Protein AF-A0A9E4TML3-F1 (afdb_monomer)

Secondary structure (DSSP, 8-state):
-HHHHHHHHGGGSSHHHHHHHT-EE-SS-BTTTBEEEE-HHHHHHT---TTS-SEEEEEE-TTS-EEEEEEEEEE-HHHH-SSPP--SSGGG---B--EEEEETTTEESTTTGGGT-EEEEEPPEEEEE-SSS--TT-TT-S--TTSSSPPPHHHHHHHHHHHHHHS-TTPEEEEEBTTB--EEEEETT-EEEEEE-SSS-B--EEEETTEEEEEEE---B-TT-EEEEE--S-EEEEEE-SSSTT-EEEEEEEPPP-

Radius of gyration: 20.39 Å; Cα contacts (8 Å, |Δi|>4): 597; chains: 1; bounding box: 49×39×60 Å

Solvent-accessible surface area (backbone atoms only — not comparable to full-atom values): 13680 Å² total; per-residue (Å²): 105,63,67,52,32,40,60,47,47,57,73,37,46,48,58,66,52,32,43,76,72,55,36,42,78,58,34,58,70,36,58,18,57,15,18,41,24,37,25,63,76,41,32,74,67,37,60,96,40,64,71,55,57,20,24,41,18,31,32,65,47,98,89,64,50,64,37,61,47,36,33,28,42,42,36,34,46,92,62,66,45,93,58,77,80,77,76,87,68,40,94,69,50,46,62,31,37,51,50,38,34,12,33,48,61,87,39,62,48,82,62,17,62,81,72,73,28,49,70,34,70,60,54,41,44,30,33,34,39,39,62,76,43,83,34,97,77,38,50,24,35,78,59,28,92,81,32,49,51,65,68,49,69,65,54,56,49,44,56,59,44,45,57,60,67,73,36,58,92,81,38,48,80,45,64,32,44,90,81,41,42,62,74,43,80,48,42,30,66,36,34,38,20,41,31,26,72,24,79,39,60,46,36,60,22,25,25,51,67,27,41,76,71,75,83,48,68,58,54,83,27,32,58,76,31,71,43,77,48,78,38,76,56,56,47,76,46,51,23,12,13,59,91,41,42,85,22,50,28,36,41,38,28,40,71,57,87,129

Foldseek 3Di:
DLVLLVVLCPCPQAVVSVVVVAWAFKAQQDAQFATKTARVVQQVVQDDDSNCARIWHWDQDPVRGTGTFWTKHFGACVNQNLDADQDDPRPQAPWAKAAQAWPRYGDHNVCRVVVVTDTDRIGGTMWIAGSRDDAPVDRTDPGRCPDPPHCDVVNVVVLVVLQVVVDDVQAAEAECEPLEDEAAEEAAFHKYKYAYQYQHWWKWAWDAQLDHPPPDIPPIHGHSRMDMDHGNDADKTKTATNSRSVHIYIYGYHYDDD

Nearest PDB structures (foldseek):
  1sfh-assembly2_B  TM=8.472E-01  e=3.545E-08  Paracoccus denitrificans
  4p5s-assembly1_A  TM=8.604E-01  e=6.270E-08  Paracoccus denitrificans
  2qdw-assembly1_A  TM=8.472E-01  e=6.638E-08  Paracoccus denitrificans
  2ids-assembly1_A  TM=8.339E-01  e=5.284E-08  Paracoccus denitrificans
  3rym-assembly4_D  TM=8.332E-01  e=1.243E-07  Paracoccus denitrificans

Sequence (258 aa):
QLETLRAATDRYQDVEAAVANGYVKVTDEVPNMGAHYQHQGYIDDGVFNLEEPEGLLYVKDTAGEWQLRGTFFLLPREAVGDMHPDTFAGPLDNWHMHYGLCLPEVALLDGCEMSGGIPVQSSPWMVHAWVRDDNPLGVFHMWNPNIPPFADEASIRSDRNRAVSVAEPGSFTATIANFELPTIEIEAGQAVTWLNVDGVPHTVTSGSNGTADGAFDSGILGSGDSFDQHFGKAGVFPYTCTIHPQMNGTIIVTPAAN

Structure (mmCIF, N/CA/C/O backbone):
data_AF-A0A9E4TML3-F1
#
_entry.id   AF-A0A9E4TML3-F1
#
loop_
_atom_site.group_PDB
_atom_site.id
_atom_site.type_symbol
_atom_site.label_atom_id
_atom_site.label_alt_id
_atom_site.label_comp_id
_atom_site.label_asym_id
_atom_site.label_entity_id
_atom_site.label_seq_id
_atom_site.pdbx_PDB_ins_code
_atom_site.Cartn_x
_atom_site.Cartn_y
_atom_site.Cartn_z
_atom_site.occupancy
_atom_site.B_iso_or_equiv
_atom_site.auth_seq_id
_atom_site.auth_comp_id
_atom_site.auth_asym_id
_atom_site.auth_atom_id
_atom_site.pdbx_PDB_model_num
ATOM 1 N N . GLN A 1 1 ? 4.813 16.233 -13.667 1.00 87.31 1 GLN A N 1
ATOM 2 C CA . GLN A 1 1 ? 5.281 15.036 -12.936 1.00 87.31 1 GLN A CA 1
ATOM 3 C C . GLN A 1 1 ? 4.677 13.763 -13.525 1.00 87.31 1 GLN A C 1
ATOM 5 O O . GLN A 1 1 ? 5.435 12.988 -14.082 1.00 87.31 1 GLN A O 1
ATOM 10 N N . LEU A 1 2 ? 3.350 13.564 -13.509 1.00 89.94 2 LEU A N 1
ATOM 11 C CA . LEU A 1 2 ? 2.736 12.338 -14.063 1.00 89.94 2 LEU A CA 1
ATOM 12 C C . LEU A 1 2 ? 3.007 12.131 -15.565 1.00 89.94 2 LEU A C 1
ATOM 14 O O . LEU A 1 2 ? 3.343 11.028 -15.982 1.00 89.94 2 LEU A O 1
ATOM 18 N N . GLU A 1 3 ? 2.937 13.193 -16.375 1.00 92.44 3 GLU A N 1
ATOM 19 C CA . GLU A 1 3 ? 3.299 13.123 -17.802 1.00 92.44 3 GLU A CA 1
ATOM 20 C C . GLU A 1 3 ? 4.779 12.778 -18.012 1.00 92.44 3 GLU A C 1
ATOM 22 O O . GLU A 1 3 ? 5.105 12.000 -18.903 1.00 92.44 3 GLU A O 1
ATOM 27 N N . THR A 1 4 ? 5.664 13.311 -17.162 1.00 95.12 4 THR A N 1
ATOM 28 C CA . THR A 1 4 ? 7.102 13.005 -17.171 1.00 95.12 4 THR A CA 1
ATOM 29 C C . THR A 1 4 ? 7.338 11.522 -16.902 1.00 95.12 4 THR A C 1
ATOM 31 O O . THR A 1 4 ? 8.005 10.865 -17.692 1.00 95.12 4 THR A O 1
ATOM 34 N N . LEU A 1 5 ? 6.723 10.981 -15.847 1.00 95.75 5 LEU A N 1
ATOM 35 C CA . LEU A 1 5 ? 6.818 9.566 -15.488 1.00 95.75 5 LEU A CA 1
ATOM 36 C C . LEU A 1 5 ? 6.262 8.654 -16.590 1.00 95.75 5 LEU A C 1
ATOM 38 O O . LEU A 1 5 ? 6.872 7.647 -16.957 1.00 95.75 5 LEU A O 1
ATOM 42 N N . ARG A 1 6 ? 5.117 9.024 -17.176 1.00 95.56 6 ARG A N 1
ATOM 43 C CA . ARG A 1 6 ? 4.533 8.287 -18.301 1.00 95.56 6 ARG A CA 1
ATOM 44 C C . ARG A 1 6 ? 5.477 8.260 -19.505 1.00 95.56 6 ARG A C 1
ATOM 46 O O . ARG A 1 6 ? 5.715 7.190 -20.054 1.00 95.56 6 ARG A O 1
ATOM 53 N N . ALA A 1 7 ? 6.040 9.408 -19.879 1.00 96.44 7 ALA A N 1
ATOM 54 C CA . ALA A 1 7 ? 6.967 9.510 -21.003 1.00 96.44 7 ALA A CA 1
ATOM 55 C C . ALA A 1 7 ? 8.270 8.732 -20.752 1.00 96.44 7 ALA A C 1
ATOM 57 O O . ALA A 1 7 ? 8.738 8.010 -21.629 1.00 96.44 7 ALA A O 1
ATOM 58 N N . ALA A 1 8 ? 8.834 8.823 -19.545 1.00 95.75 8 ALA A N 1
ATOM 59 C CA . ALA A 1 8 ? 10.068 8.124 -19.192 1.00 95.75 8 ALA A CA 1
ATOM 60 C C . ALA A 1 8 ? 9.927 6.597 -19.223 1.00 95.75 8 ALA A C 1
ATOM 62 O O . ALA A 1 8 ? 10.883 5.882 -19.521 1.00 95.75 8 ALA A O 1
ATOM 63 N N . THR A 1 9 ? 8.725 6.092 -18.949 1.00 96.88 9 THR A N 1
ATOM 64 C CA . THR A 1 9 ? 8.441 4.653 -18.898 1.00 96.88 9 THR A CA 1
ATOM 65 C C . THR A 1 9 ? 7.929 4.091 -20.223 1.00 96.88 9 THR A C 1
ATOM 67 O O . THR A 1 9 ? 7.744 2.884 -20.330 1.00 96.88 9 THR A O 1
ATOM 70 N N . ASP A 1 10 ? 7.732 4.912 -21.266 1.00 96.25 10 ASP A N 1
ATOM 71 C CA . ASP A 1 10 ? 7.288 4.423 -22.584 1.00 96.25 10 ASP A CA 1
ATOM 72 C C . ASP A 1 10 ? 8.292 3.455 -23.224 1.00 96.25 10 ASP A C 1
ATOM 74 O O . ASP A 1 10 ? 7.902 2.548 -23.958 1.00 96.25 10 ASP A O 1
ATOM 78 N N . ARG A 1 11 ? 9.578 3.587 -22.881 1.00 95.19 11 ARG A N 1
ATOM 79 C CA . ARG A 1 11 ? 10.642 2.650 -23.279 1.00 95.19 11 ARG A CA 1
ATOM 80 C C . ARG A 1 11 ? 10.496 1.246 -22.678 1.00 95.19 11 ARG A C 1
ATOM 82 O O . ARG A 1 11 ? 11.155 0.330 -23.151 1.00 95.19 11 ARG A O 1
ATOM 89 N N . TYR A 1 12 ? 9.644 1.086 -21.667 1.00 97.25 12 TYR A N 1
ATOM 90 C CA . TYR A 1 12 ? 9.406 -0.163 -20.944 1.00 97.25 12 TYR A CA 1
ATOM 91 C C . TYR A 1 12 ? 8.010 -0.738 -21.211 1.00 97.25 12 TYR A C 1
ATOM 93 O O . TYR A 1 12 ? 7.504 -1.528 -20.431 1.00 97.25 12 TYR A O 1
ATOM 101 N N . GLN A 1 13 ? 7.345 -0.352 -22.305 1.00 94.25 13 GLN A N 1
ATOM 102 C CA . GLN A 1 13 ? 6.119 -1.055 -22.707 1.00 94.25 13 GLN A CA 1
ATOM 103 C C . GLN A 1 13 ? 6.396 -2.530 -23.035 1.00 94.25 13 GLN A C 1
ATOM 105 O O . GLN A 1 13 ? 5.563 -3.384 -22.748 1.00 94.25 13 GLN A O 1
ATOM 110 N N . ASP A 1 14 ? 7.578 -2.814 -23.589 1.00 93.50 14 ASP A N 1
ATOM 111 C CA . ASP A 1 14 ? 8.123 -4.162 -23.715 1.00 93.50 14 ASP A CA 1
ATOM 112 C C . ASP A 1 14 ? 8.863 -4.539 -22.425 1.00 93.50 14 ASP A C 1
ATOM 114 O O . ASP A 1 14 ? 9.843 -3.891 -22.039 1.00 93.50 14 ASP A O 1
ATOM 118 N N . VAL A 1 15 ? 8.405 -5.605 -21.770 1.00 96.50 15 VAL A N 1
ATOM 119 C CA . VAL A 1 15 ? 9.011 -6.106 -20.533 1.00 96.50 15 VAL A CA 1
ATOM 120 C C . VAL A 1 15 ? 10.469 -6.524 -20.735 1.00 96.50 15 VAL A C 1
ATOM 122 O O . VAL A 1 15 ? 11.280 -6.349 -19.828 1.00 96.50 15 VAL A O 1
ATOM 125 N N . GLU A 1 16 ? 10.846 -7.003 -21.923 1.00 96.75 16 GLU A N 1
ATOM 126 C CA . GLU A 1 16 ? 12.227 -7.403 -22.207 1.00 96.75 16 GLU A CA 1
ATOM 127 C C . GLU A 1 16 ? 13.164 -6.192 -22.218 1.00 96.75 16 GLU A C 1
ATOM 129 O O . GLU A 1 16 ? 14.320 -6.295 -21.806 1.00 96.75 16 GLU A O 1
ATOM 134 N N . ALA A 1 17 ? 12.665 -5.011 -22.602 1.00 97.50 17 ALA A N 1
ATOM 135 C CA . ALA A 1 17 ? 13.427 -3.769 -22.508 1.00 97.50 17 ALA A CA 1
ATOM 136 C C . ALA A 1 17 ? 13.673 -3.365 -21.046 1.00 97.50 17 ALA A C 1
ATOM 138 O O . ALA A 1 17 ? 14.761 -2.889 -20.716 1.00 97.50 17 ALA A O 1
ATOM 139 N N . ALA A 1 18 ? 12.696 -3.588 -20.160 1.00 98.00 18 ALA A N 1
ATOM 140 C CA . ALA A 1 18 ? 12.874 -3.371 -18.727 1.00 98.00 18 ALA A CA 1
ATOM 141 C C . ALA A 1 18 ? 13.866 -4.375 -18.124 1.00 98.00 18 ALA A C 1
ATOM 143 O O . ALA A 1 18 ? 14.791 -3.980 -17.415 1.00 98.00 18 ALA A O 1
ATOM 144 N N . VAL A 1 19 ? 13.739 -5.662 -18.456 1.00 98.06 19 VAL A N 1
ATOM 145 C CA . VAL A 1 19 ? 14.665 -6.705 -17.986 1.00 98.06 19 VAL A CA 1
ATOM 146 C C . VAL A 1 19 ? 16.091 -6.437 -18.469 1.00 98.06 19 VAL A C 1
ATOM 148 O O . VAL A 1 19 ? 17.032 -6.493 -17.678 1.00 98.06 19 VAL A O 1
ATOM 151 N N . ALA A 1 20 ? 16.267 -6.056 -19.736 1.00 97.94 20 ALA A N 1
ATOM 152 C CA . ALA A 1 20 ? 17.568 -5.675 -20.283 1.00 97.94 20 ALA A CA 1
ATOM 153 C C . ALA A 1 20 ? 18.164 -4.428 -19.608 1.00 97.94 20 ALA A C 1
ATOM 155 O O . ALA A 1 20 ? 19.386 -4.266 -19.594 1.00 97.94 20 ALA A O 1
ATOM 156 N N . ASN A 1 21 ? 17.321 -3.556 -19.050 1.00 97.44 21 ASN A N 1
ATOM 157 C CA . ASN A 1 21 ? 17.747 -2.387 -18.290 1.00 97.44 21 ASN A CA 1
ATOM 158 C C . ASN A 1 21 ? 18.032 -2.684 -16.806 1.00 97.44 21 ASN A C 1
ATOM 160 O O . ASN A 1 21 ? 18.590 -1.827 -16.139 1.00 97.44 21 ASN A O 1
ATOM 164 N N . GLY A 1 22 ? 17.745 -3.893 -16.313 1.00 97.81 22 GLY A N 1
ATOM 165 C CA . GLY A 1 22 ? 18.080 -4.313 -14.947 1.00 97.81 22 GLY A CA 1
ATOM 166 C C . GLY A 1 22 ? 16.882 -4.489 -14.014 1.00 97.81 22 GLY A C 1
ATOM 167 O O . GLY A 1 22 ? 17.083 -4.782 -12.836 1.00 97.81 22 GLY A O 1
ATOM 168 N N . TYR A 1 23 ? 15.648 -4.350 -14.508 1.00 98.50 23 TYR A N 1
ATOM 169 C CA . TYR A 1 23 ? 14.461 -4.683 -13.721 1.00 98.50 23 TYR A CA 1
ATOM 170 C C . TYR A 1 23 ? 14.312 -6.202 -13.574 1.00 98.50 23 TYR A C 1
ATOM 172 O O . TYR A 1 23 ? 14.416 -6.955 -14.543 1.00 98.50 23 TYR A O 1
ATOM 180 N N . VAL A 1 24 ? 14.003 -6.662 -12.366 1.00 97.25 24 VAL A N 1
ATOM 181 C CA . VAL A 1 24 ? 13.818 -8.079 -12.035 1.00 97.25 24 VAL A CA 1
ATOM 182 C C . VAL A 1 24 ? 12.413 -8.297 -11.493 1.00 97.25 24 VAL A C 1
ATOM 184 O O . VAL A 1 24 ? 11.950 -7.540 -10.643 1.00 97.25 24 VAL A O 1
ATOM 187 N N . LYS A 1 25 ? 11.729 -9.344 -11.966 1.00 95.94 25 LYS A N 1
ATOM 188 C CA . LYS A 1 25 ? 10.419 -9.747 -11.441 1.00 95.94 25 LYS A CA 1
ATOM 189 C C . LYS A 1 25 ? 10.559 -10.232 -9.995 1.00 95.94 25 LYS A C 1
ATOM 191 O O . LYS A 1 25 ? 11.322 -11.162 -9.744 1.00 95.94 25 LYS A O 1
ATOM 196 N N . VAL A 1 26 ? 9.792 -9.648 -9.078 1.00 92.75 26 VAL A N 1
ATOM 197 C CA . VAL A 1 26 ? 9.821 -9.986 -7.642 1.00 92.75 26 VAL A CA 1
ATOM 198 C C . VAL A 1 26 ? 8.531 -10.628 -7.133 1.00 92.75 26 VAL A C 1
ATOM 200 O O . VAL A 1 26 ? 8.577 -11.371 -6.158 1.00 92.75 26 VAL A O 1
ATOM 203 N N . THR A 1 27 ? 7.397 -10.402 -7.802 1.00 89.25 27 THR A N 1
ATOM 204 C CA . THR A 1 27 ? 6.125 -11.074 -7.491 1.00 89.25 27 THR A CA 1
ATOM 205 C C . THR A 1 27 ? 5.528 -11.692 -8.742 1.00 89.25 27 THR A C 1
ATOM 207 O O . THR A 1 27 ? 5.749 -11.209 -9.855 1.00 89.25 27 THR A O 1
ATOM 210 N N . ASP A 1 28 ? 4.695 -12.714 -8.563 1.00 90.00 28 ASP A N 1
ATOM 211 C CA . ASP A 1 28 ? 3.678 -13.048 -9.562 1.00 90.00 28 ASP A CA 1
ATOM 212 C C . ASP A 1 28 ? 2.595 -11.958 -9.643 1.00 90.00 28 ASP A C 1
ATOM 214 O O . ASP A 1 28 ? 2.684 -10.928 -8.970 1.00 90.00 28 ASP A O 1
ATOM 218 N N . GLU A 1 29 ? 1.614 -12.131 -10.533 1.00 89.81 29 GLU A N 1
ATOM 219 C CA . GLU A 1 29 ? 0.535 -11.156 -10.691 1.00 89.81 29 GLU A CA 1
ATOM 220 C C . GLU A 1 29 ? -0.298 -11.063 -9.411 1.00 89.81 29 GLU A C 1
ATOM 222 O O . GLU A 1 29 ? -1.034 -11.988 -9.065 1.00 89.81 29 GLU A O 1
ATOM 227 N N . VAL A 1 30 ? -0.185 -9.931 -8.717 1.00 87.88 30 VAL A N 1
ATOM 228 C CA . VAL A 1 30 ? -0.960 -9.654 -7.512 1.00 87.88 30 VAL A CA 1
ATOM 229 C C . VAL A 1 30 ? -2.308 -9.060 -7.915 1.00 87.88 30 VAL A C 1
ATOM 231 O O . VAL A 1 30 ? -2.343 -8.155 -8.760 1.00 87.88 30 VAL A O 1
ATOM 234 N N . PRO A 1 31 ? -3.426 -9.532 -7.336 1.00 86.50 31 PRO A N 1
ATOM 235 C CA . PRO A 1 31 ? -4.726 -8.992 -7.668 1.00 86.50 31 PRO A CA 1
ATOM 236 C C . PRO A 1 31 ? -4.802 -7.472 -7.520 1.00 86.50 31 PRO A C 1
ATOM 238 O O . PRO A 1 31 ? -4.321 -6.913 -6.541 1.00 86.50 31 PRO A O 1
ATOM 241 N N . ASN A 1 32 ? -5.387 -6.797 -8.511 1.00 89.50 32 ASN A N 1
ATOM 242 C CA . ASN A 1 32 ? -5.528 -5.340 -8.561 1.00 89.50 32 ASN A CA 1
ATOM 243 C C . ASN A 1 32 ? -4.214 -4.534 -8.573 1.00 89.50 32 ASN A C 1
ATOM 245 O O . ASN A 1 32 ? -4.266 -3.307 -8.445 1.00 89.50 32 ASN A O 1
ATOM 249 N N . MET A 1 33 ? -3.061 -5.188 -8.768 1.00 90.31 33 MET A N 1
ATOM 250 C CA . MET A 1 33 ? -1.749 -4.529 -8.859 1.00 90.31 33 MET A CA 1
ATOM 251 C C . MET A 1 33 ? -0.898 -5.003 -10.047 1.00 90.31 33 MET A C 1
ATOM 253 O O . MET A 1 33 ? -0.176 -4.205 -10.641 1.00 90.31 33 MET A O 1
ATOM 257 N N . GLY A 1 34 ? -1.018 -6.272 -10.438 1.00 93.31 34 GLY A N 1
ATOM 258 C CA . GLY A 1 34 ? -0.155 -6.906 -11.434 1.00 93.31 34 GLY A CA 1
ATOM 259 C C . GLY A 1 34 ? 1.136 -7.464 -10.828 1.00 93.31 34 GLY A C 1
ATOM 260 O O . GLY A 1 34 ? 1.292 -7.573 -9.612 1.00 93.31 34 GLY A O 1
ATOM 261 N N . ALA A 1 35 ? 2.051 -7.897 -11.690 1.00 95.19 35 ALA A N 1
ATOM 262 C CA . ALA A 1 35 ? 3.361 -8.406 -11.306 1.00 95.19 35 ALA A CA 1
ATOM 263 C C . ALA A 1 35 ? 4.351 -7.258 -11.095 1.00 95.19 35 ALA A C 1
ATOM 265 O O . ALA A 1 35 ? 4.484 -6.379 -11.951 1.00 95.19 35 ALA A O 1
ATOM 266 N N . HIS A 1 36 ? 5.083 -7.309 -9.985 1.00 95.44 36 HIS A N 1
ATOM 267 C CA . HIS A 1 36 ? 6.058 -6.294 -9.614 1.00 95.44 36 HIS A CA 1
ATOM 268 C C . HIS A 1 36 ? 7.422 -6.623 -10.207 1.00 95.44 36 HIS A C 1
ATOM 270 O O . HIS A 1 36 ? 7.940 -7.733 -10.047 1.00 95.44 36 HIS A O 1
ATOM 276 N N . TYR A 1 37 ? 8.015 -5.630 -10.857 1.00 97.81 37 TYR A N 1
ATOM 277 C CA . TYR A 1 37 ? 9.384 -5.649 -11.347 1.00 97.81 37 TYR A CA 1
ATOM 278 C C . TYR A 1 37 ? 10.153 -4.517 -10.680 1.00 97.81 37 TYR A C 1
ATOM 280 O O . TYR A 1 37 ? 9.690 -3.381 -10.699 1.00 97.81 37 TYR A O 1
ATOM 288 N N . GLN A 1 38 ? 11.310 -4.818 -10.100 1.00 97.38 38 GLN A N 1
ATOM 289 C CA . GLN A 1 38 ? 12.105 -3.875 -9.312 1.00 97.38 38 GLN A CA 1
ATOM 290 C C . GLN A 1 38 ? 13.500 -3.686 -9.900 1.00 97.38 38 GLN A C 1
ATOM 292 O O . GLN A 1 38 ? 14.097 -4.645 -10.388 1.00 97.38 38 GLN A O 1
ATOM 297 N N . HIS A 1 39 ? 14.035 -2.471 -9.813 1.00 98.25 39 HIS A N 1
ATOM 298 C CA . HIS A 1 39 ? 15.406 -2.150 -10.199 1.00 98.25 39 HIS A CA 1
ATOM 299 C C . HIS A 1 39 ? 16.256 -1.842 -8.960 1.00 98.25 39 HIS A C 1
ATOM 301 O O . HIS A 1 39 ? 16.237 -0.729 -8.435 1.00 98.25 39 HIS A O 1
ATOM 307 N N . GLN A 1 40 ? 17.040 -2.824 -8.502 1.00 96.12 40 GLN A N 1
ATOM 308 C CA . GLN A 1 40 ? 17.793 -2.721 -7.244 1.00 96.12 40 GLN A CA 1
ATOM 309 C C . GLN A 1 40 ? 18.744 -1.518 -7.206 1.00 96.12 40 GLN A C 1
ATOM 311 O O . GLN A 1 40 ? 18.849 -0.858 -6.182 1.00 96.12 40 GLN A O 1
ATOM 316 N N . GLY A 1 41 ? 19.389 -1.184 -8.329 1.00 97.06 41 GLY A N 1
ATOM 317 C CA . GLY A 1 41 ? 20.304 -0.041 -8.383 1.00 97.06 41 GLY A CA 1
ATOM 318 C C . GLY A 1 41 ? 19.626 1.314 -8.158 1.00 97.06 41 GLY A C 1
ATOM 319 O O . GLY A 1 41 ? 20.284 2.218 -7.664 1.00 97.06 41 GLY A O 1
ATOM 320 N N . TYR A 1 42 ? 18.334 1.433 -8.490 1.00 97.88 42 TYR A N 1
ATOM 321 C CA . TYR A 1 42 ? 17.548 2.649 -8.240 1.00 97.88 42 TYR A CA 1
ATOM 322 C C . TYR A 1 42 ? 17.015 2.651 -6.802 1.00 97.88 42 TYR A C 1
ATOM 324 O O . TYR A 1 42 ? 17.006 3.673 -6.140 1.00 97.88 42 TYR A O 1
ATOM 332 N N . ILE A 1 43 ? 16.676 1.480 -6.251 1.00 96.69 43 ILE A N 1
ATOM 333 C CA . ILE A 1 43 ? 16.324 1.368 -4.825 1.00 96.69 43 ILE A CA 1
ATOM 334 C C . ILE A 1 43 ? 17.511 1.782 -3.943 1.00 96.69 43 ILE A C 1
ATOM 336 O O . ILE A 1 43 ? 17.346 2.530 -2.982 1.00 96.69 43 ILE A O 1
ATOM 340 N N . ASP A 1 44 ? 18.710 1.295 -4.267 1.00 95.50 44 ASP A N 1
ATOM 341 C CA . ASP A 1 44 ? 19.914 1.482 -3.453 1.00 95.50 44 ASP A CA 1
ATOM 342 C C . ASP A 1 44 ? 20.452 2.921 -3.476 1.00 95.50 44 ASP A C 1
ATOM 344 O O . ASP A 1 44 ? 21.166 3.314 -2.549 1.00 95.50 44 ASP A O 1
ATOM 348 N N . ASP A 1 45 ? 20.149 3.709 -4.514 1.00 95.69 45 ASP A N 1
ATOM 349 C CA . ASP A 1 45 ? 20.580 5.109 -4.573 1.00 95.69 45 ASP A CA 1
ATOM 350 C C . ASP A 1 45 ? 19.751 6.022 -3.650 1.00 95.69 45 ASP A C 1
ATOM 352 O O . ASP A 1 45 ? 20.243 7.071 -3.219 1.00 95.69 45 ASP A O 1
ATOM 356 N N . GLY A 1 46 ? 18.540 5.586 -3.281 1.00 93.69 46 GLY A N 1
ATOM 357 C CA . GLY A 1 46 ? 17.628 6.290 -2.386 1.00 93.69 46 GLY A CA 1
ATOM 358 C C . GLY A 1 46 ? 17.114 7.625 -2.929 1.00 93.69 46 GLY A C 1
ATOM 359 O O . GLY A 1 46 ? 16.720 8.492 -2.143 1.00 93.69 46 GLY A O 1
ATOM 360 N N . VAL A 1 47 ? 17.139 7.821 -4.248 1.00 94.50 47 VAL A N 1
ATOM 361 C CA . VAL A 1 47 ? 16.767 9.063 -4.924 1.00 94.50 47 VAL A CA 1
ATOM 362 C C . VAL A 1 47 ? 15.417 8.911 -5.607 1.00 94.50 47 VAL A C 1
ATOM 364 O O . VAL A 1 47 ? 15.243 8.146 -6.541 1.00 94.50 47 VAL A O 1
ATOM 367 N N . PHE A 1 48 ? 14.466 9.765 -5.233 1.00 94.81 48 PHE A N 1
ATOM 368 C CA . PHE A 1 48 ? 13.214 9.874 -5.975 1.00 94.81 48 PHE A CA 1
ATOM 369 C C . PHE A 1 48 ? 13.446 10.498 -7.364 1.00 94.81 48 PHE A C 1
ATOM 371 O O . PHE A 1 48 ? 13.621 11.717 -7.480 1.00 94.81 48 PHE A O 1
ATOM 378 N N . ASN A 1 49 ? 13.410 9.678 -8.421 1.00 95.75 49 ASN A N 1
ATOM 379 C CA . ASN A 1 49 ? 13.589 10.120 -9.805 1.00 95.75 49 ASN A CA 1
ATOM 380 C C . ASN A 1 49 ? 12.456 9.642 -10.728 1.00 95.75 49 ASN A C 1
ATOM 382 O O . ASN A 1 49 ? 12.342 8.470 -11.069 1.00 95.75 49 ASN A O 1
ATOM 386 N N . LEU A 1 50 ? 11.656 10.583 -11.240 1.00 95.62 50 LEU A N 1
ATOM 387 C CA . LEU A 1 50 ? 10.547 10.282 -12.156 1.00 95.62 50 LEU A CA 1
ATOM 388 C C . LEU A 1 50 ? 10.979 9.629 -13.477 1.00 95.62 50 LEU A C 1
ATOM 390 O O . LEU A 1 50 ? 10.137 9.049 -14.162 1.00 95.62 50 LEU A O 1
ATOM 394 N N . GLU A 1 51 ? 12.246 9.761 -13.870 1.00 96.50 51 GLU A N 1
ATOM 395 C CA . GLU A 1 51 ? 12.768 9.151 -15.096 1.00 96.50 51 GLU A CA 1
ATOM 396 C C . GLU A 1 51 ? 13.305 7.727 -14.885 1.00 96.50 51 GLU A C 1
ATOM 398 O O . GLU A 1 51 ? 13.462 6.967 -15.847 1.00 96.50 51 GLU A O 1
ATOM 403 N N . GLU A 1 52 ? 13.542 7.353 -13.630 1.00 96.69 52 GLU A N 1
ATOM 404 C CA . GLU A 1 52 ? 14.170 6.103 -13.204 1.00 96.69 52 GLU A CA 1
ATOM 405 C C . GLU A 1 52 ? 13.378 5.493 -12.036 1.00 96.69 52 GLU A C 1
ATOM 407 O O . GLU A 1 52 ? 13.913 5.354 -10.945 1.00 96.69 52 GLU A O 1
ATOM 412 N N . PRO A 1 53 ? 12.086 5.154 -12.228 1.00 97.56 53 PRO A N 1
ATOM 413 C CA . PRO A 1 53 ? 11.278 4.614 -11.142 1.00 97.56 53 PRO A CA 1
ATOM 414 C C . PRO A 1 53 ? 11.847 3.281 -10.663 1.00 97.56 53 PRO A C 1
ATOM 416 O O . PRO A 1 53 ? 12.211 2.426 -11.477 1.00 97.56 53 PRO A O 1
ATOM 419 N N . GLU A 1 54 ? 11.843 3.046 -9.356 1.00 98.12 54 GLU A N 1
ATOM 420 C CA . GLU A 1 54 ? 12.370 1.799 -8.797 1.00 98.12 54 GLU A CA 1
ATOM 421 C C . GLU A 1 54 ? 11.531 0.579 -9.187 1.00 98.12 54 GLU A C 1
ATOM 423 O O . GLU A 1 54 ? 12.022 -0.551 -9.148 1.00 98.12 54 GLU A O 1
ATOM 428 N N . GLY A 1 55 ? 10.273 0.802 -9.577 1.00 97.62 55 GLY A N 1
ATOM 429 C CA . GLY A 1 55 ? 9.292 -0.239 -9.803 1.00 97.62 55 GLY A CA 1
ATOM 430 C C . GLY A 1 55 ? 8.425 -0.060 -11.049 1.00 97.62 55 GLY A C 1
ATOM 431 O O . GLY A 1 55 ? 7.918 1.026 -11.342 1.00 97.62 55 GLY A O 1
ATOM 432 N N . LEU A 1 56 ? 8.183 -1.167 -11.751 1.00 98.19 56 LEU A N 1
ATOM 433 C CA . LEU A 1 56 ? 7.246 -1.281 -12.872 1.00 98.19 56 LEU A CA 1
ATOM 434 C C . LEU A 1 56 ? 6.223 -2.391 -12.598 1.00 98.19 56 LEU A C 1
ATOM 436 O O . LEU A 1 56 ? 6.562 -3.427 -12.023 1.00 98.19 56 LEU A O 1
ATOM 440 N N . LEU A 1 57 ? 4.981 -2.189 -13.042 1.00 97.69 57 LEU A N 1
ATOM 441 C CA . LEU A 1 57 ? 3.885 -3.145 -12.878 1.00 97.69 57 LEU A CA 1
ATOM 442 C C . LEU A 1 57 ? 3.392 -3.655 -14.223 1.00 97.69 57 LEU A C 1
ATOM 444 O O . LEU A 1 57 ? 2.932 -2.869 -15.059 1.00 97.69 57 LEU A O 1
ATOM 448 N N . TYR A 1 58 ? 3.429 -4.974 -14.397 1.00 97.38 58 TYR A N 1
ATOM 449 C CA . TYR A 1 58 ? 2.988 -5.630 -15.622 1.00 97.38 58 TYR A CA 1
ATOM 450 C C . TYR A 1 58 ? 1.820 -6.573 -15.383 1.00 97.38 58 TYR A C 1
ATOM 452 O O . TYR A 1 58 ? 1.741 -7.242 -14.359 1.00 97.38 58 TYR A O 1
ATOM 460 N N . VAL A 1 59 ? 0.945 -6.672 -16.375 1.00 95.81 59 VAL A N 1
ATOM 461 C CA . VAL A 1 59 ? -0.160 -7.634 -16.397 1.00 95.81 59 VAL A CA 1
ATOM 462 C C . VAL A 1 59 ? -0.133 -8.396 -17.706 1.00 95.81 59 VAL A C 1
ATOM 464 O O . VAL A 1 59 ? 0.168 -7.806 -18.744 1.00 95.81 59 VAL A O 1
ATOM 467 N N . LYS A 1 60 ? -0.450 -9.688 -17.683 1.00 94.38 60 LYS A N 1
ATOM 468 C CA . LYS A 1 60 ? -0.608 -10.471 -18.907 1.00 94.38 60 LYS A CA 1
ATOM 469 C C . LYS A 1 60 ? -1.952 -10.194 -19.562 1.00 94.38 60 LYS A C 1
ATOM 471 O O . LYS A 1 60 ? -3.003 -10.243 -18.922 1.00 94.38 60 LYS A O 1
ATOM 476 N N . ASP A 1 61 ? -1.928 -9.927 -20.861 1.00 90.44 61 ASP A N 1
ATOM 477 C CA . ASP A 1 61 ? -3.145 -9.889 -21.661 1.00 90.44 61 ASP A CA 1
ATOM 478 C C . ASP A 1 61 ? -3.688 -11.306 -21.943 1.00 90.44 61 ASP A C 1
ATOM 480 O O . ASP A 1 61 ? -3.144 -12.325 -21.511 1.00 90.44 61 ASP A O 1
ATOM 484 N N . THR A 1 62 ? -4.783 -11.395 -22.700 1.00 89.25 62 THR A N 1
ATOM 485 C CA . THR A 1 62 ? -5.399 -12.683 -23.059 1.00 89.25 62 THR A CA 1
ATOM 486 C C . THR A 1 62 ? -4.520 -13.571 -23.943 1.00 89.25 62 THR A C 1
ATOM 488 O O . THR A 1 62 ? -4.797 -14.764 -24.058 1.00 89.25 62 THR A O 1
ATOM 491 N N . ALA A 1 63 ? -3.506 -13.006 -24.602 1.00 92.06 63 ALA A N 1
ATOM 492 C CA . ALA A 1 63 ? -2.516 -13.750 -25.373 1.00 92.06 63 ALA A CA 1
ATOM 493 C C . ALA A 1 63 ? -1.334 -14.218 -24.501 1.00 92.06 63 ALA A C 1
ATOM 495 O O . ALA A 1 63 ? -0.544 -15.045 -24.950 1.00 92.06 63 ALA A O 1
ATOM 496 N N . GLY A 1 64 ? -1.255 -13.759 -23.248 1.00 91.00 64 GLY A N 1
ATOM 497 C CA . GLY A 1 64 ? -0.173 -14.059 -22.317 1.00 91.00 64 GLY A CA 1
ATOM 498 C C . GLY A 1 64 ? 0.996 -13.078 -22.397 1.00 91.00 64 GLY A C 1
ATOM 499 O O . GLY A 1 64 ? 2.013 -13.322 -21.744 1.00 91.00 64 GLY A O 1
ATOM 500 N N . GLU A 1 65 ? 0.852 -11.990 -23.158 1.00 92.56 65 GLU A N 1
ATOM 501 C CA . GLU A 1 65 ? 1.883 -10.974 -23.354 1.00 92.56 65 GLU A CA 1
ATOM 502 C C . GLU A 1 65 ? 1.835 -9.932 -22.238 1.00 92.56 65 GLU A C 1
ATOM 504 O O . GLU A 1 65 ? 0.763 -9.479 -21.828 1.00 92.56 65 GLU A O 1
ATOM 509 N N . TRP A 1 66 ? 3.007 -9.538 -21.746 1.00 95.62 66 TRP A N 1
ATOM 510 C CA . TRP A 1 66 ? 3.121 -8.564 -20.668 1.00 95.62 66 TRP A CA 1
ATOM 511 C C . TRP A 1 66 ? 2.808 -7.150 -21.155 1.00 95.62 66 TRP A C 1
ATOM 513 O O . TRP A 1 66 ? 3.343 -6.684 -22.155 1.00 95.62 66 TRP A O 1
ATOM 523 N N . GLN A 1 67 ? 1.969 -6.450 -20.400 1.00 95.06 67 GLN A N 1
ATOM 524 C CA . GLN A 1 67 ? 1.572 -5.070 -20.644 1.00 95.06 67 GLN A CA 1
ATOM 525 C C . GLN A 1 67 ? 1.962 -4.222 -19.441 1.00 95.06 67 GLN A C 1
ATOM 527 O O . GLN A 1 67 ? 1.545 -4.527 -18.325 1.00 95.06 67 GLN A O 1
ATOM 532 N N . LEU A 1 68 ? 2.727 -3.150 -19.654 1.00 97.12 68 LEU A N 1
ATOM 533 C CA . LEU A 1 68 ? 3.030 -2.179 -18.602 1.00 97.12 68 LEU A CA 1
ATOM 534 C C . LEU A 1 68 ? 1.759 -1.397 -18.233 1.00 97.12 68 LEU A C 1
ATOM 536 O O . LEU A 1 68 ? 1.200 -0.688 -19.072 1.00 97.12 68 LEU A O 1
ATOM 540 N N . ARG A 1 69 ? 1.321 -1.494 -16.976 1.00 95.81 69 ARG A N 1
ATOM 541 C CA . ARG A 1 69 ? 0.083 -0.860 -16.476 1.00 95.81 69 ARG A CA 1
ATOM 542 C C . ARG A 1 69 ? 0.324 0.203 -15.409 1.00 95.81 69 ARG A C 1
ATOM 544 O O . ARG A 1 69 ? -0.451 1.145 -15.268 1.00 95.81 69 ARG A O 1
ATOM 551 N N . GLY A 1 70 ? 1.420 0.094 -14.672 1.00 95.88 70 GLY A N 1
ATOM 552 C CA . GLY A 1 70 ? 1.711 1.008 -13.577 1.00 95.88 70 GLY A CA 1
ATOM 553 C C . GLY A 1 70 ? 3.192 1.111 -13.272 1.00 95.88 70 GLY A C 1
ATOM 554 O O . GLY A 1 70 ? 4.026 0.404 -13.837 1.00 95.88 70 GLY A O 1
ATOM 555 N N . THR A 1 71 ? 3.494 2.015 -12.357 1.00 97.19 71 THR A N 1
ATOM 556 C CA . THR A 1 71 ? 4.822 2.208 -11.778 1.00 97.19 71 THR A CA 1
ATOM 557 C C . THR A 1 71 ? 4.693 2.313 -10.275 1.00 97.19 71 THR A C 1
ATOM 559 O O . THR A 1 71 ? 3.613 2.624 -9.773 1.00 97.19 71 THR A O 1
ATOM 562 N N . PHE A 1 72 ? 5.781 2.087 -9.563 1.00 96.38 72 PHE A N 1
ATOM 563 C CA . PHE A 1 72 ? 5.861 2.375 -8.142 1.00 96.38 72 PHE A CA 1
ATOM 564 C C . PHE A 1 72 ? 7.268 2.840 -7.794 1.00 96.38 72 PHE A C 1
ATOM 566 O O . PHE A 1 72 ? 8.214 2.591 -8.542 1.00 96.38 72 PHE A O 1
ATOM 573 N N . PHE A 1 73 ? 7.378 3.540 -6.675 1.00 96.88 73 PHE A N 1
ATOM 574 C CA . PHE A 1 73 ? 8.647 4.015 -6.143 1.00 96.88 73 PHE A CA 1
ATOM 575 C C . PHE A 1 73 ? 8.956 3.292 -4.848 1.00 96.88 73 PHE A C 1
ATOM 577 O O . PHE A 1 73 ? 8.036 2.912 -4.122 1.00 96.88 73 PHE A O 1
ATOM 584 N N . LEU A 1 74 ? 10.243 3.113 -4.581 1.00 95.31 74 LEU A N 1
ATOM 585 C CA . LEU A 1 74 ? 10.767 2.472 -3.385 1.00 95.31 74 LEU A CA 1
ATOM 586 C C . LEU A 1 74 ? 11.908 3.309 -2.821 1.00 95.31 74 LEU A C 1
ATOM 588 O O . LEU A 1 74 ? 12.981 3.361 -3.406 1.00 95.31 74 LEU A O 1
ATOM 592 N N . LEU A 1 75 ? 11.703 3.922 -1.658 1.00 94.19 75 LEU A N 1
ATOM 593 C CA . LEU A 1 75 ? 12.707 4.770 -1.018 1.00 94.19 75 LEU A CA 1
ATOM 594 C C . LEU A 1 75 ? 13.121 4.172 0.334 1.00 94.19 75 LEU A C 1
ATOM 596 O O . LEU A 1 75 ? 12.289 4.082 1.245 1.00 94.19 75 LEU A O 1
ATOM 600 N N . PRO A 1 76 ? 14.384 3.734 0.498 1.00 91.75 76 PRO A N 1
ATOM 601 C CA . PRO A 1 76 ? 14.876 3.212 1.768 1.00 91.75 76 PRO A CA 1
ATOM 602 C C . PRO A 1 76 ? 14.727 4.243 2.886 1.00 91.75 76 PRO A C 1
ATOM 604 O O . PRO A 1 76 ? 15.052 5.421 2.710 1.00 91.75 76 PRO A O 1
ATOM 607 N N . ARG A 1 77 ? 14.278 3.807 4.066 1.00 87.75 77 ARG A N 1
ATOM 608 C CA . ARG A 1 77 ? 14.139 4.687 5.241 1.00 87.75 77 ARG A CA 1
ATOM 609 C C . ARG A 1 77 ? 15.466 5.323 5.633 1.00 87.75 77 ARG A C 1
ATOM 611 O O . ARG A 1 77 ? 15.493 6.449 6.112 1.00 87.75 77 ARG A O 1
ATOM 618 N N . GLU A 1 78 ? 16.572 4.630 5.398 1.00 88.31 78 GLU A N 1
ATOM 619 C CA . GLU A 1 78 ? 17.920 5.130 5.647 1.00 88.31 78 GLU A CA 1
ATOM 620 C C . GLU A 1 78 ? 18.242 6.370 4.797 1.00 88.31 78 GLU A C 1
ATOM 622 O O . GLU A 1 78 ? 19.059 7.192 5.212 1.00 88.31 78 GLU A O 1
ATOM 627 N N . ALA A 1 79 ? 17.592 6.518 3.637 1.00 89.31 79 ALA A N 1
ATOM 628 C CA . ALA A 1 79 ? 17.770 7.647 2.730 1.00 89.31 79 ALA A CA 1
ATOM 629 C C . ALA A 1 79 ? 16.804 8.808 3.024 1.00 89.31 79 ALA A C 1
ATOM 631 O O . ALA A 1 79 ? 17.213 9.968 2.978 1.00 89.31 79 ALA A O 1
ATOM 632 N N . VAL A 1 80 ? 15.535 8.514 3.340 1.00 86.31 80 VAL A N 1
ATOM 633 C CA . VAL A 1 80 ? 14.465 9.536 3.432 1.00 86.31 80 VAL A CA 1
ATOM 634 C C . VAL A 1 80 ? 13.924 9.778 4.844 1.00 86.31 80 VAL A C 1
ATOM 636 O O . VAL A 1 80 ? 13.187 10.735 5.072 1.00 86.31 80 VAL A O 1
ATOM 639 N N . GLY A 1 81 ? 14.330 8.959 5.811 1.00 83.56 81 GLY A N 1
ATOM 640 C CA . GLY A 1 81 ? 13.880 9.015 7.195 1.00 83.56 81 GLY A CA 1
ATOM 641 C C . GLY A 1 81 ? 12.570 8.268 7.461 1.00 83.56 81 GLY A C 1
ATOM 642 O O . GLY A 1 81 ? 12.057 7.499 6.647 1.00 83.56 81 GLY A O 1
ATOM 643 N N . ASP A 1 82 ? 12.042 8.503 8.661 1.00 76.12 82 ASP A N 1
ATOM 644 C CA . ASP A 1 82 ? 10.889 7.780 9.213 1.00 76.12 82 ASP A CA 1
ATOM 645 C C . ASP A 1 82 ? 9.543 8.453 8.934 1.00 76.12 82 ASP A C 1
ATOM 647 O O . ASP A 1 82 ? 8.496 7.886 9.233 1.00 76.12 82 ASP A O 1
ATOM 651 N N . MET A 1 83 ? 9.563 9.662 8.376 1.00 73.88 83 MET A N 1
ATOM 652 C CA . MET A 1 83 ? 8.359 10.330 7.894 1.00 73.88 83 MET A CA 1
ATOM 653 C C . MET A 1 83 ? 8.132 9.948 6.438 1.00 73.88 83 MET A C 1
ATOM 655 O O . MET A 1 83 ? 9.095 9.745 5.697 1.00 73.88 83 MET A O 1
ATOM 659 N N . HIS A 1 84 ? 6.866 9.876 6.025 1.00 73.44 84 HIS A N 1
ATOM 660 C CA . HIS A 1 84 ? 6.560 9.602 4.629 1.00 73.44 84 HIS A CA 1
ATOM 661 C C . HIS A 1 84 ? 7.225 10.656 3.716 1.00 73.44 84 HIS A C 1
ATOM 663 O O . HIS A 1 84 ? 7.252 11.843 4.068 1.00 73.44 84 HIS A O 1
ATOM 669 N N . PRO A 1 85 ? 7.754 10.258 2.549 1.00 82.94 85 PRO A N 1
ATOM 670 C CA . PRO A 1 85 ? 8.316 11.201 1.589 1.00 82.94 85 PRO A CA 1
ATOM 671 C C . PRO A 1 85 ? 7.286 12.242 1.117 1.00 82.94 85 PRO A C 1
ATOM 673 O O . PRO A 1 85 ? 6.094 11.951 1.005 1.00 82.94 85 PRO A O 1
ATOM 676 N N . ASP A 1 86 ? 7.752 13.452 0.806 1.00 82.81 86 ASP A N 1
ATOM 677 C CA . ASP A 1 86 ? 6.968 14.519 0.166 1.00 82.81 86 ASP A CA 1
ATOM 678 C C . ASP A 1 86 ? 7.493 14.704 -1.266 1.00 82.81 86 ASP A C 1
ATOM 680 O O . ASP A 1 86 ? 8.553 15.299 -1.467 1.00 82.81 86 ASP A O 1
ATOM 684 N N . THR A 1 87 ? 6.832 14.089 -2.255 1.00 83.19 87 THR A N 1
ATOM 685 C CA . THR A 1 87 ? 7.411 13.911 -3.603 1.00 83.19 87 THR A CA 1
ATOM 686 C C . THR A 1 87 ? 6.481 14.324 -4.743 1.00 83.19 87 THR A C 1
ATOM 688 O O . THR A 1 87 ? 6.818 15.233 -5.509 1.00 83.19 87 THR A O 1
ATOM 691 N N . PHE A 1 88 ? 5.328 13.673 -4.907 1.00 82.88 88 PHE A N 1
ATOM 692 C CA . PHE A 1 88 ? 4.412 13.948 -6.009 1.00 82.88 88 PHE A CA 1
ATOM 693 C C . PHE A 1 88 ? 3.463 15.093 -5.661 1.00 82.88 88 PHE A C 1
ATOM 695 O O . PHE A 1 88 ? 3.696 16.239 -6.041 1.00 82.88 88 PHE A O 1
ATOM 702 N N . ALA A 1 89 ? 2.370 14.767 -4.975 1.00 74.50 89 ALA A N 1
ATOM 703 C CA . ALA A 1 89 ? 1.281 15.663 -4.620 1.00 74.50 89 ALA A CA 1
ATOM 704 C C . ALA A 1 89 ? 1.216 15.907 -3.104 1.00 74.50 89 ALA A C 1
ATOM 706 O O . ALA A 1 89 ? 0.206 16.418 -2.612 1.00 74.50 89 ALA A O 1
ATOM 707 N N . GLY A 1 90 ? 2.280 15.552 -2.377 1.00 72.06 90 GLY A N 1
ATOM 708 C CA . GLY A 1 90 ? 2.420 15.736 -0.938 1.00 72.06 90 GLY A CA 1
ATOM 709 C C . GLY A 1 90 ? 1.380 14.927 -0.166 1.00 72.06 90 GLY A C 1
ATOM 710 O O . GLY A 1 90 ? 1.430 13.702 -0.208 1.00 72.06 90 GLY A O 1
ATOM 711 N N . PRO A 1 91 ? 0.408 15.556 0.523 1.00 65.62 91 PRO A N 1
ATOM 712 C CA . PRO A 1 91 ? -0.553 14.843 1.374 1.00 65.62 91 PRO A CA 1
ATOM 713 C C . PRO A 1 91 ? -1.501 13.888 0.630 1.00 65.62 91 PRO A C 1
ATOM 715 O O . PRO A 1 91 ? -2.249 13.163 1.278 1.00 65.62 91 PRO A O 1
ATOM 718 N N . LEU A 1 92 ? -1.528 13.912 -0.706 1.00 69.00 92 LEU A N 1
ATOM 719 C CA . LEU A 1 92 ? -2.324 12.978 -1.512 1.00 69.00 92 LEU A CA 1
ATOM 720 C C . LEU A 1 92 ? -1.546 11.717 -1.916 1.00 69.00 92 LEU A C 1
ATOM 722 O O . LEU A 1 92 ? -2.130 10.810 -2.512 1.00 69.00 92 LEU A O 1
ATOM 726 N N . ASP A 1 93 ? -0.250 11.660 -1.617 1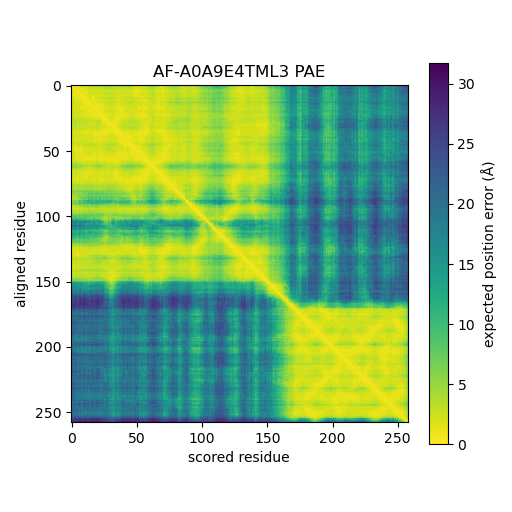.00 77.88 93 ASP A N 1
ATOM 727 C CA . ASP A 1 93 ? 0.584 10.504 -1.910 1.00 77.88 93 ASP A CA 1
ATOM 728 C C . ASP A 1 93 ? 0.291 9.408 -0.879 1.00 77.88 93 ASP A C 1
ATOM 730 O O . ASP A 1 93 ? 0.434 9.612 0.326 1.00 77.88 93 ASP A O 1
ATOM 734 N N . ASN A 1 94 ? -0.100 8.219 -1.336 1.00 81.19 94 ASN A N 1
ATOM 735 C CA . ASN A 1 94 ? -0.322 7.076 -0.450 1.00 81.19 94 ASN A CA 1
ATOM 736 C C . ASN A 1 94 ? 0.992 6.312 -0.224 1.00 81.19 94 ASN A C 1
ATOM 738 O O . ASN A 1 94 ? 1.129 5.146 -0.597 1.00 81.19 94 ASN A O 1
ATOM 742 N N . TRP A 1 95 ? 1.981 6.995 0.355 1.00 84.00 95 TRP A N 1
ATOM 743 C CA . TRP A 1 95 ? 3.217 6.357 0.798 1.00 84.00 95 TRP A CA 1
ATOM 744 C C . TRP A 1 95 ? 2.916 5.375 1.933 1.00 84.00 95 TRP A C 1
ATOM 746 O O . TRP A 1 95 ? 2.294 5.731 2.933 1.00 84.00 95 TRP A O 1
ATOM 756 N N . HIS A 1 96 ? 3.365 4.138 1.776 1.00 78.06 96 HIS A N 1
ATOM 757 C CA . HIS A 1 96 ? 3.156 3.058 2.729 1.00 78.06 96 HIS A CA 1
ATOM 758 C C . HIS A 1 96 ? 4.399 2.186 2.852 1.00 78.06 96 HIS A C 1
ATOM 760 O O . HIS A 1 96 ? 5.333 2.283 2.065 1.00 78.06 96 HIS A O 1
ATOM 766 N N . MET A 1 97 ? 4.425 1.329 3.862 1.00 77.50 97 MET A N 1
ATOM 767 C CA . MET A 1 97 ? 5.436 0.293 4.012 1.00 77.50 97 MET A CA 1
ATOM 768 C C . MET A 1 97 ? 4.720 -1.008 4.306 1.00 77.50 97 MET A C 1
ATOM 770 O O . MET A 1 97 ? 3.780 -1.038 5.099 1.00 77.50 97 MET A O 1
ATOM 774 N N . HIS A 1 98 ? 5.188 -2.086 3.703 1.00 73.81 98 HIS A N 1
ATOM 775 C CA . HIS A 1 98 ? 4.744 -3.414 4.061 1.00 73.81 98 HIS A CA 1
ATOM 776 C C . HIS A 1 98 ? 5.649 -3.987 5.137 1.00 73.81 98 HIS A C 1
ATOM 778 O O . HIS A 1 98 ? 6.872 -3.870 5.070 1.00 73.81 98 HIS A O 1
ATOM 784 N N . TYR A 1 99 ? 5.042 -4.650 6.111 1.00 67.38 99 TYR A N 1
ATOM 785 C CA . TYR A 1 99 ? 5.759 -5.347 7.162 1.00 67.38 99 TYR A CA 1
ATOM 786 C C . TYR A 1 99 ? 5.377 -6.808 7.117 1.00 67.38 99 TYR A C 1
ATOM 788 O O . TYR A 1 99 ? 4.214 -7.150 6.916 1.00 67.38 99 TYR A O 1
ATOM 796 N N . GLY A 1 100 ? 6.383 -7.655 7.280 1.00 65.88 100 GLY A N 1
ATOM 797 C CA . GLY A 1 100 ? 6.204 -9.092 7.282 1.00 65.88 100 GLY A CA 1
ATOM 798 C C . GLY A 1 100 ? 5.623 -9.668 5.993 1.00 65.88 100 GLY A C 1
ATOM 799 O O . GLY A 1 100 ? 4.680 -10.457 6.041 1.00 65.88 100 GLY A O 1
ATOM 800 N N . LEU A 1 101 ? 6.217 -9.320 4.852 1.00 72.56 101 LEU A N 1
ATOM 801 C CA . LEU A 1 101 ? 5.889 -9.980 3.592 1.00 72.56 101 LEU A CA 1
ATOM 802 C C . LEU A 1 101 ? 6.665 -11.283 3.439 1.00 72.56 101 LEU A C 1
ATOM 804 O O . LEU A 1 101 ? 7.846 -11.364 3.772 1.00 72.56 101 LEU A O 1
ATOM 808 N N . CYS A 1 102 ? 6.021 -12.266 2.833 1.00 75.19 102 CYS A N 1
ATOM 809 C CA . CYS A 1 102 ? 6.691 -13.329 2.110 1.00 75.19 102 CYS A CA 1
ATOM 810 C C . CYS A 1 102 ? 6.707 -12.992 0.613 1.00 75.19 102 CYS A C 1
ATOM 812 O O . CYS A 1 102 ? 5.728 -12.465 0.096 1.00 75.19 102 CYS A O 1
ATOM 814 N N . LEU A 1 103 ? 7.808 -13.259 -0.088 1.00 78.19 103 LEU A N 1
ATOM 815 C CA . LEU A 1 103 ? 7.905 -13.147 -1.550 1.00 78.19 103 LEU A CA 1
ATOM 816 C C . LEU A 1 103 ? 8.272 -14.508 -2.160 1.00 78.19 103 LEU A C 1
ATOM 818 O O . LEU A 1 103 ? 8.953 -15.287 -1.495 1.00 78.19 103 LEU A O 1
ATOM 822 N N . PRO A 1 104 ? 7.889 -14.822 -3.413 1.00 70.06 104 PRO A N 1
ATOM 823 C CA . PRO A 1 104 ? 7.189 -13.971 -4.389 1.00 70.06 104 PRO A CA 1
ATOM 824 C C . PRO A 1 104 ? 5.659 -13.958 -4.236 1.00 70.06 104 PRO A C 1
ATOM 826 O O . PRO A 1 104 ? 4.984 -13.152 -4.877 1.00 70.06 104 PRO A O 1
ATOM 829 N N . GLU A 1 105 ? 5.116 -14.856 -3.414 1.00 66.19 105 GLU A N 1
ATOM 830 C CA . GLU A 1 105 ? 3.700 -14.919 -3.062 1.00 66.19 105 GLU A CA 1
ATOM 831 C C . GLU A 1 105 ? 3.461 -13.983 -1.877 1.00 66.19 105 GLU A C 1
ATOM 833 O O . GLU A 1 105 ? 3.914 -14.284 -0.777 1.00 66.19 105 GLU A O 1
ATOM 838 N N . VAL A 1 106 ? 2.805 -12.840 -2.119 1.00 59.56 106 VAL A N 1
ATOM 839 C CA . VAL A 1 106 ? 2.540 -11.797 -1.111 1.00 59.56 106 VAL A CA 1
ATOM 840 C C . VAL A 1 106 ? 1.637 -12.366 -0.010 1.00 59.56 106 VAL A C 1
ATOM 842 O O . VAL A 1 106 ? 0.413 -12.297 -0.086 1.00 59.56 106 VAL A O 1
ATOM 845 N N . ALA A 1 107 ? 2.263 -12.971 0.997 1.00 60.06 107 ALA A N 1
ATOM 846 C CA . ALA A 1 107 ? 1.625 -13.703 2.085 1.00 60.06 107 ALA A CA 1
ATOM 847 C C . ALA A 1 107 ? 2.254 -13.347 3.442 1.00 60.06 107 ALA A C 1
ATOM 849 O O . ALA A 1 107 ? 3.247 -12.622 3.518 1.00 60.06 107 ALA A O 1
ATOM 850 N N . LEU A 1 108 ? 1.667 -13.875 4.520 1.00 57.81 108 LEU A N 1
ATOM 851 C CA . LEU A 1 108 ? 2.153 -13.694 5.891 1.00 57.81 108 LEU A CA 1
ATOM 852 C C . LEU A 1 108 ? 3.518 -14.375 6.099 1.00 57.81 108 LEU A C 1
ATOM 854 O O . LEU A 1 108 ? 3.818 -15.388 5.469 1.00 57.81 108 LEU A O 1
ATOM 858 N N . LEU A 1 109 ? 4.324 -13.859 7.036 1.00 61.53 109 LEU A N 1
ATOM 859 C CA . LEU A 1 109 ? 5.649 -14.415 7.363 1.00 61.53 109 LEU A CA 1
ATOM 860 C C . LEU A 1 109 ? 5.630 -15.855 7.887 1.00 61.53 109 LEU A C 1
ATOM 862 O O . LEU A 1 109 ? 6.652 -16.542 7.790 1.00 61.53 109 LEU A O 1
ATOM 866 N N . ASP A 1 110 ? 4.526 -16.301 8.490 1.00 63.81 110 ASP A N 1
ATOM 867 C CA . ASP A 1 110 ? 4.486 -17.604 9.152 1.00 63.81 110 ASP A CA 1
ATOM 868 C C . ASP A 1 110 ? 4.675 -18.738 8.133 1.00 63.81 110 ASP A C 1
ATOM 870 O O . ASP A 1 110 ? 3.895 -18.909 7.198 1.00 63.81 110 ASP A O 1
ATOM 874 N N . GLY A 1 111 ? 5.767 -19.488 8.282 1.00 64.88 111 GLY A N 1
ATOM 875 C CA . GLY A 1 111 ? 6.159 -20.537 7.341 1.00 64.88 111 GLY A CA 1
ATOM 876 C C . GLY A 1 111 ? 6.708 -20.066 5.989 1.00 64.88 111 GLY A C 1
ATOM 877 O O . GLY A 1 111 ? 6.881 -20.908 5.105 1.00 64.88 111 GLY A O 1
ATOM 878 N N . CYS A 1 112 ? 7.043 -18.779 5.830 1.00 73.88 112 CYS A N 1
ATOM 879 C CA . CYS A 1 112 ? 7.563 -18.222 4.576 1.00 73.88 112 CYS A CA 1
ATOM 880 C C . CYS A 1 112 ? 8.827 -18.947 4.082 1.00 73.88 112 CYS A C 1
ATOM 882 O O . CYS A 1 112 ? 8.829 -19.535 3.000 1.00 73.88 112 CYS A O 1
ATOM 884 N N . GLU A 1 113 ? 9.877 -19.003 4.909 1.00 79.19 113 GLU A N 1
ATOM 885 C CA . GLU A 1 113 ? 11.132 -19.682 4.547 1.00 79.19 113 GLU A CA 1
ATOM 886 C C . GLU A 1 113 ? 10.925 -21.185 4.311 1.00 79.19 113 GLU A C 1
ATOM 888 O O . GLU A 1 113 ? 11.516 -21.770 3.405 1.00 79.19 113 GLU A O 1
ATOM 893 N N . MET A 1 114 ? 10.043 -21.816 5.098 1.00 75.62 114 MET A N 1
ATOM 894 C CA . MET A 1 114 ? 9.716 -23.241 4.956 1.00 75.62 114 MET A CA 1
ATOM 895 C C . MET A 1 114 ? 9.023 -23.550 3.625 1.00 75.62 114 MET A C 1
ATOM 897 O O . MET A 1 114 ? 9.180 -24.649 3.096 1.00 75.62 114 MET A O 1
ATOM 901 N N . SER A 1 115 ? 8.293 -22.578 3.080 1.00 74.81 115 SER A N 1
ATOM 902 C CA . SER A 1 115 ? 7.625 -22.663 1.779 1.00 74.81 115 SER A CA 1
ATOM 903 C C . SER A 1 115 ? 8.535 -22.230 0.620 1.00 74.81 115 SER A C 1
ATOM 905 O O . SER A 1 115 ? 8.100 -22.208 -0.528 1.00 74.81 115 SER A O 1
ATOM 907 N N . GLY A 1 116 ? 9.807 -21.913 0.900 1.00 79.94 116 GLY A N 1
ATOM 908 C CA . GLY A 1 116 ? 10.782 -21.451 -0.090 1.00 79.94 116 GLY A CA 1
ATOM 909 C C . GLY A 1 116 ? 10.653 -19.972 -0.459 1.00 79.94 116 GLY A C 1
ATOM 910 O O . GLY A 1 116 ? 11.265 -19.544 -1.437 1.00 79.94 116 GLY A O 1
ATOM 911 N N . GLY A 1 117 ? 9.867 -19.207 0.300 1.00 82.69 117 GLY A N 1
ATOM 912 C CA . GLY A 1 117 ? 9.723 -17.770 0.121 1.00 82.69 117 GLY A CA 1
ATOM 913 C C . GLY A 1 117 ? 10.822 -16.960 0.812 1.00 82.69 117 GLY A C 1
ATOM 914 O O . GLY A 1 117 ? 11.590 -17.467 1.632 1.00 82.69 117 GLY A O 1
ATOM 915 N N . ILE A 1 118 ? 10.890 -15.677 0.465 1.00 83.00 118 ILE A N 1
ATOM 916 C CA . ILE A 1 118 ? 11.846 -14.704 0.994 1.00 83.00 118 ILE A CA 1
ATOM 917 C C . ILE A 1 118 ? 11.114 -13.816 2.006 1.00 83.00 118 ILE A C 1
ATOM 919 O O . ILE A 1 118 ? 10.221 -13.066 1.601 1.00 83.00 118 ILE A O 1
ATOM 923 N N . PRO A 1 119 ? 11.468 -13.870 3.302 1.00 77.75 119 PRO A N 1
ATOM 924 C CA . PRO A 1 119 ? 10.860 -13.007 4.301 1.00 77.75 119 PRO A CA 1
ATOM 925 C C . PRO A 1 119 ? 11.398 -11.577 4.179 1.00 77.75 119 PRO A C 1
ATOM 927 O O . PRO A 1 119 ? 12.606 -11.340 4.192 1.00 77.75 119 PRO A O 1
ATOM 930 N N . VAL A 1 120 ? 10.491 -10.609 4.127 1.00 75.88 120 VAL A N 1
ATOM 931 C CA . VAL A 1 120 ? 10.779 -9.174 4.162 1.00 75.88 120 VAL A CA 1
ATOM 932 C C . VAL A 1 120 ? 10.147 -8.609 5.426 1.00 75.88 120 VAL A C 1
ATOM 934 O O . VAL A 1 120 ? 8.929 -8.471 5.528 1.00 75.88 120 VAL A O 1
ATOM 937 N N . GLN A 1 121 ? 10.979 -8.297 6.421 1.00 69.94 121 GLN A N 1
ATOM 938 C CA . GLN A 1 121 ? 10.496 -7.781 7.707 1.00 69.94 121 GLN A CA 1
ATOM 939 C C . GLN A 1 121 ? 9.850 -6.401 7.572 1.00 69.94 121 GLN A C 1
ATOM 941 O O . GLN A 1 121 ? 8.813 -6.151 8.178 1.00 69.94 121 GLN A O 1
ATOM 946 N N . SER A 1 122 ? 10.456 -5.530 6.768 1.00 73.50 122 SER A N 1
ATOM 947 C CA . SER A 1 122 ? 9.958 -4.200 6.429 1.00 73.50 122 SER A CA 1
ATOM 948 C C . SER A 1 122 ? 10.397 -3.885 5.008 1.00 73.50 122 SER A C 1
ATOM 950 O O . SER A 1 122 ? 11.570 -4.070 4.678 1.00 73.50 122 SER A O 1
ATOM 952 N N . SER A 1 123 ? 9.483 -3.403 4.175 1.00 80.19 123 SER A N 1
ATOM 953 C CA . SER A 1 123 ? 9.833 -2.824 2.882 1.00 80.19 123 SER A CA 1
ATOM 954 C C . SER A 1 123 ? 10.414 -1.414 3.064 1.00 80.19 123 SER A C 1
ATOM 956 O O . SER A 1 123 ? 10.206 -0.795 4.116 1.00 80.19 123 SER A O 1
ATOM 958 N N . PRO A 1 124 ? 11.088 -0.869 2.034 1.00 89.44 124 PRO A N 1
ATOM 959 C CA . PRO A 1 124 ? 11.243 0.576 1.8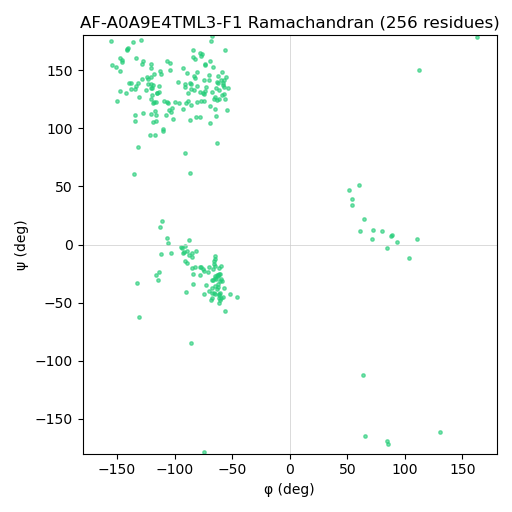78 1.00 89.44 124 PRO A CA 1
ATOM 960 C C . PRO A 1 124 ? 9.881 1.287 1.845 1.00 89.44 124 PRO A C 1
ATOM 962 O O . PRO A 1 124 ? 8.842 0.638 1.662 1.00 89.44 124 PRO A O 1
ATOM 965 N N . TRP A 1 125 ? 9.887 2.619 1.962 1.00 88.81 125 TRP A N 1
ATOM 966 C CA . TRP A 1 125 ? 8.711 3.426 1.637 1.00 88.81 125 TRP A CA 1
ATOM 967 C C . TRP A 1 125 ? 8.295 3.152 0.199 1.00 88.81 125 TRP A C 1
ATOM 969 O O . TRP A 1 125 ? 9.124 3.222 -0.700 1.00 88.81 125 TRP A O 1
ATOM 979 N N . MET A 1 126 ? 7.019 2.859 -0.011 1.00 91.75 126 MET A N 1
ATOM 980 C CA . MET A 1 126 ? 6.443 2.501 -1.295 1.00 91.75 126 MET A CA 1
ATOM 981 C C . MET A 1 126 ? 5.297 3.441 -1.648 1.00 91.75 126 MET A C 1
ATOM 983 O O . MET A 1 126 ? 4.453 3.734 -0.805 1.00 91.75 126 MET A O 1
ATOM 987 N N . VAL A 1 127 ? 5.223 3.873 -2.904 1.00 91.94 127 VAL A N 1
ATOM 988 C CA . VAL A 1 127 ? 4.011 4.493 -3.454 1.00 91.94 127 VAL A CA 1
ATOM 989 C C . VAL A 1 127 ? 3.759 3.971 -4.855 1.00 91.94 127 VAL A C 1
ATOM 991 O O . VAL A 1 127 ? 4.667 3.910 -5.685 1.00 91.94 127 VAL A O 1
ATOM 994 N N . HIS A 1 128 ? 2.512 3.603 -5.124 1.00 93.75 128 HIS A N 1
ATOM 995 C CA . HIS A 1 128 ? 2.060 3.246 -6.460 1.00 93.75 128 HIS A CA 1
ATOM 996 C C . HIS A 1 128 ? 1.724 4.512 -7.247 1.00 93.75 128 HIS A C 1
ATOM 998 O O . HIS A 1 128 ? 1.195 5.463 -6.689 1.00 93.75 128 HIS A O 1
ATOM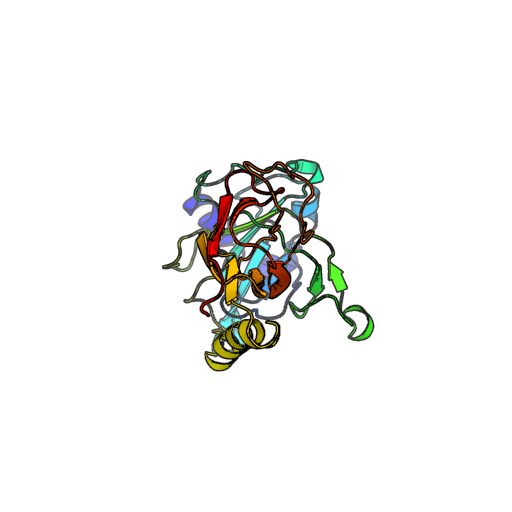 1004 N N . ALA A 1 129 ? 2.011 4.533 -8.545 1.00 94.88 129 ALA A N 1
ATOM 1005 C CA . ALA A 1 129 ? 1.683 5.633 -9.445 1.00 94.88 129 ALA A CA 1
ATOM 1006 C C . ALA A 1 129 ? 1.069 5.087 -10.743 1.00 94.88 129 ALA A C 1
ATOM 1008 O O . ALA A 1 129 ? 1.753 4.535 -11.614 1.00 94.88 129 ALA A O 1
ATOM 1009 N N . TRP A 1 130 ? -0.244 5.268 -10.879 1.00 94.19 130 TRP A N 1
ATOM 1010 C CA . TRP A 1 130 ? -1.054 4.774 -11.995 1.00 94.19 130 TRP A CA 1
ATOM 1011 C C . TRP A 1 130 ? -1.133 5.808 -13.121 1.00 94.19 130 TRP A C 1
ATOM 1013 O O . TRP A 1 130 ? -2.110 6.535 -13.260 1.00 94.19 130 TRP A O 1
ATOM 1023 N N . VAL A 1 131 ? -0.077 5.910 -13.931 1.00 91.44 131 VAL A N 1
ATOM 1024 C CA . VAL A 1 131 ? 0.017 6.931 -15.000 1.00 91.44 131 VAL A CA 1
ATOM 1025 C C . VAL A 1 131 ? -0.435 6.458 -16.385 1.00 91.44 131 VAL A C 1
ATOM 1027 O O . VAL A 1 131 ? -0.394 7.232 -17.344 1.00 91.44 131 VAL A O 1
ATOM 1030 N N . ARG A 1 132 ? -0.831 5.187 -16.518 1.00 91.50 132 ARG A N 1
ATOM 1031 C CA . ARG A 1 132 ? -1.295 4.592 -17.788 1.00 91.50 132 ARG A CA 1
ATOM 1032 C C . ARG A 1 132 ? -2.760 4.188 -17.766 1.00 91.50 132 ARG A C 1
ATOM 1034 O O . ARG A 1 132 ? -3.408 4.264 -18.806 1.00 91.50 132 ARG A O 1
ATOM 1041 N N . ASP A 1 133 ? -3.257 3.813 -16.598 1.00 89.06 133 ASP A N 1
ATOM 1042 C CA . ASP A 1 133 ? -4.632 3.404 -16.373 1.00 89.06 133 ASP A CA 1
ATOM 1043 C C . ASP A 1 133 ? -5.305 4.346 -15.385 1.00 89.06 133 ASP A C 1
ATOM 1045 O O . ASP A 1 133 ? -4.733 4.676 -14.344 1.00 89.06 133 ASP A O 1
ATOM 1049 N N . ASP A 1 134 ? -6.545 4.728 -15.682 1.00 89.81 134 ASP A N 1
ATOM 1050 C CA . ASP A 1 134 ? -7.364 5.474 -14.734 1.00 89.81 134 ASP A CA 1
ATOM 1051 C C . ASP A 1 134 ? -7.582 4.636 -13.470 1.00 89.81 134 ASP A C 1
ATOM 1053 O O . ASP A 1 134 ? -7.951 3.457 -13.535 1.00 89.81 134 ASP A O 1
ATOM 1057 N N . ASN A 1 135 ? -7.395 5.265 -12.310 1.00 88.12 135 ASN A N 1
ATOM 1058 C CA . ASN A 1 135 ? -7.691 4.663 -11.019 1.00 88.12 135 ASN A CA 1
ATOM 1059 C C . ASN A 1 135 ? -8.814 5.452 -10.323 1.00 88.12 135 ASN A C 1
ATOM 1061 O O . ASN A 1 135 ? -8.579 6.587 -9.898 1.00 88.12 135 ASN A O 1
ATOM 1065 N N . PRO A 1 136 ? -10.025 4.881 -10.166 1.00 82.88 136 PRO A N 1
ATOM 1066 C CA . PRO A 1 136 ? -11.139 5.564 -9.507 1.00 82.88 136 PRO A CA 1
ATOM 1067 C C . PRO A 1 136 ? -10.891 5.824 -8.014 1.00 82.88 136 PRO A C 1
ATOM 1069 O O . PRO A 1 136 ? -11.587 6.648 -7.429 1.00 82.88 136 PRO A O 1
ATOM 1072 N N . LEU A 1 137 ? -9.912 5.148 -7.404 1.00 78.88 137 LEU A N 1
ATOM 1073 C CA . LEU A 1 137 ? -9.494 5.365 -6.016 1.00 78.88 137 LEU A CA 1
ATOM 1074 C C . LEU A 1 137 ? -8.402 6.444 -5.889 1.00 78.88 137 LEU A C 1
ATOM 1076 O O . LEU A 1 137 ? -8.044 6.829 -4.781 1.00 78.88 137 LEU A O 1
ATOM 1080 N N . GLY A 1 138 ? -7.899 6.959 -7.015 1.00 83.00 138 GLY A N 1
ATOM 1081 C CA . GLY A 1 138 ? -6.856 7.980 -7.080 1.00 83.00 138 GLY A CA 1
ATOM 1082 C C . GLY A 1 138 ? -5.544 7.458 -7.667 1.00 83.00 138 GLY A C 1
ATOM 1083 O O . GLY A 1 138 ? -5.193 6.289 -7.535 1.00 83.00 138 GLY A O 1
ATOM 1084 N N . VAL A 1 139 ? -4.794 8.352 -8.317 1.00 89.88 139 VAL A N 1
ATOM 1085 C CA . VAL A 1 139 ? -3.563 8.016 -9.062 1.00 89.88 139 VAL A CA 1
ATOM 1086 C C . VAL A 1 139 ? -2.462 7.389 -8.200 1.00 89.88 139 VAL A C 1
ATOM 1088 O O . VAL A 1 139 ? -1.650 6.636 -8.731 1.00 89.88 139 VAL A O 1
ATOM 1091 N N . PHE A 1 140 ? -2.455 7.666 -6.893 1.00 88.62 140 PHE A N 1
ATOM 1092 C CA . PHE A 1 140 ? -1.461 7.137 -5.957 1.00 88.62 140 PHE A CA 1
ATOM 1093 C C . PHE A 1 140 ? -1.982 6.033 -5.043 1.00 88.62 140 PHE A C 1
ATOM 1095 O O . PHE A 1 140 ? -1.243 5.552 -4.196 1.00 88.62 140 PHE A O 1
ATOM 1102 N N . HIS A 1 141 ? -3.245 5.630 -5.186 1.00 83.12 141 HIS A N 1
ATOM 1103 C CA . HIS A 1 141 ? -3.823 4.606 -4.325 1.00 83.12 141 HIS A CA 1
ATOM 1104 C C . HIS A 1 141 ? -3.088 3.268 -4.496 1.00 83.12 141 HIS A C 1
ATOM 1106 O O . HIS A 1 141 ? -2.780 2.883 -5.624 1.00 83.12 141 HIS A O 1
ATOM 1112 N N . MET A 1 142 ? -2.844 2.549 -3.394 1.00 82.00 142 MET A N 1
ATOM 1113 C CA . MET A 1 142 ? -2.102 1.279 -3.394 1.00 82.00 142 MET A CA 1
ATOM 1114 C C . MET A 1 142 ? -2.648 0.266 -4.414 1.00 82.00 142 MET A C 1
ATOM 1116 O O . MET A 1 142 ? -1.893 -0.334 -5.167 1.00 82.00 142 MET A O 1
ATOM 1120 N N . TRP A 1 143 ? -3.973 0.144 -4.499 1.00 82.62 143 TRP A N 1
ATOM 1121 C CA . TRP A 1 143 ? -4.661 -0.747 -5.439 1.00 82.62 143 TRP A CA 1
ATOM 1122 C C . TRP A 1 143 ? -5.273 0.012 -6.612 1.00 82.62 143 TRP A C 1
ATOM 1124 O O . TRP A 1 143 ? -5.778 1.125 -6.422 1.00 82.62 143 TRP A O 1
ATOM 1134 N N . ASN A 1 144 ? -5.371 -0.635 -7.776 1.00 87.81 144 ASN A N 1
ATOM 1135 C CA . ASN A 1 144 ? -6.204 -0.166 -8.879 1.00 87.81 144 ASN A CA 1
ATOM 1136 C C . ASN A 1 144 ? -7.267 -1.221 -9.259 1.00 87.81 144 ASN A C 1
ATOM 1138 O O . ASN A 1 144 ? -6.937 -2.279 -9.805 1.00 87.81 144 ASN A O 1
ATOM 1142 N N . PRO A 1 145 ? -8.567 -0.945 -9.027 1.00 85.12 145 PRO A N 1
ATOM 1143 C CA . PRO A 1 145 ? -9.639 -1.900 -9.308 1.00 85.12 145 PRO A CA 1
ATOM 1144 C C . PRO A 1 145 ? -9.802 -2.217 -10.803 1.00 85.12 145 PRO A C 1
ATOM 1146 O O . PRO A 1 145 ? -10.472 -3.188 -11.143 1.00 85.12 145 PRO A O 1
ATOM 1149 N N . ASN A 1 146 ? -9.174 -1.443 -11.693 1.00 90.31 146 ASN A N 1
ATOM 1150 C CA . ASN A 1 146 ? -9.187 -1.668 -13.139 1.00 90.31 146 ASN A CA 1
ATOM 1151 C C . ASN A 1 146 ? -8.022 -2.544 -13.638 1.00 90.31 146 ASN A C 1
ATOM 1153 O O . ASN A 1 146 ? -7.939 -2.831 -14.836 1.00 90.31 146 ASN A O 1
ATOM 1157 N N . ILE A 1 147 ? -7.128 -2.984 -12.747 1.00 91.62 147 ILE A N 1
ATOM 1158 C CA . ILE A 1 147 ? -5.957 -3.796 -13.088 1.00 91.62 147 ILE A CA 1
ATOM 1159 C C . ILE A 1 147 ? -6.233 -5.280 -12.798 1.00 91.62 147 ILE A C 1
ATOM 1161 O O . ILE A 1 147 ? -6.587 -5.615 -11.668 1.00 91.62 147 ILE A O 1
ATOM 1165 N N . PRO A 1 148 ? -6.112 -6.179 -13.794 1.00 89.94 148 PRO A N 1
ATOM 1166 C CA . PRO A 1 148 ? -6.193 -7.615 -13.562 1.00 89.94 148 PRO A CA 1
ATOM 1167 C C . PRO A 1 148 ? -4.885 -8.193 -12.972 1.00 89.94 148 PRO A C 1
ATOM 1169 O O . PRO A 1 148 ? -3.845 -7.544 -13.067 1.00 89.94 148 PRO A O 1
ATOM 1172 N N . PRO A 1 149 ? -4.909 -9.422 -12.419 1.00 88.12 149 PRO A N 1
ATOM 1173 C CA . PRO A 1 149 ? -6.103 -10.206 -12.111 1.00 88.12 149 PRO A CA 1
ATOM 1174 C C . PRO A 1 149 ? -6.959 -9.468 -11.081 1.00 88.12 149 PRO A C 1
ATOM 1176 O O . PRO A 1 149 ? -6.449 -8.744 -10.238 1.00 88.12 149 PRO A O 1
ATOM 1179 N N . PHE A 1 150 ? -8.278 -9.576 -11.179 1.00 85.50 150 PHE A N 1
A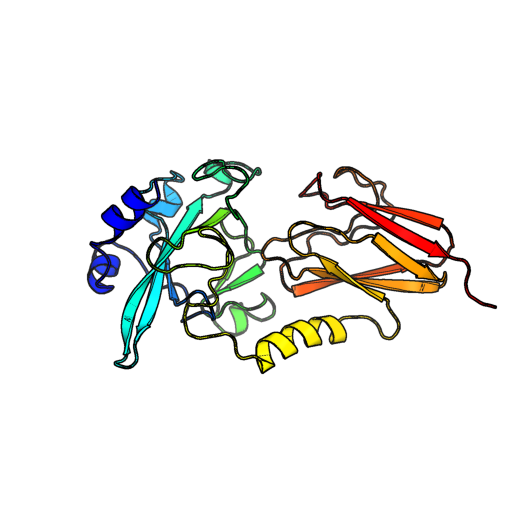TOM 1180 C CA . PHE A 1 150 ? -9.142 -8.937 -10.191 1.00 85.50 150 PHE A CA 1
ATOM 1181 C C . PHE A 1 150 ? -9.201 -9.820 -8.955 1.00 85.50 150 PHE A C 1
ATOM 1183 O O . PHE A 1 150 ? -9.341 -11.038 -9.096 1.00 85.50 150 PHE A O 1
ATOM 1190 N N . ALA A 1 151 ? -9.109 -9.219 -7.767 1.00 74.75 151 ALA A N 1
ATOM 1191 C CA . ALA A 1 151 ? -9.345 -9.960 -6.540 1.00 74.75 151 ALA A CA 1
ATOM 1192 C C . ALA A 1 151 ? -10.739 -10.579 -6.626 1.00 74.75 151 ALA A C 1
ATOM 1194 O O . ALA A 1 151 ? -11.727 -9.898 -6.933 1.00 74.75 151 ALA A O 1
ATOM 1195 N N . ASP A 1 152 ? -10.811 -11.893 -6.440 1.00 75.88 152 ASP A N 1
ATOM 1196 C CA . ASP A 1 152 ? -12.083 -12.569 -6.552 1.00 75.88 152 ASP A CA 1
ATOM 1197 C C . ASP A 1 152 ? -12.964 -12.170 -5.363 1.00 75.88 152 ASP A C 1
ATOM 1199 O O . ASP A 1 152 ? -12.501 -11.980 -4.235 1.00 75.88 152 ASP A O 1
ATOM 1203 N N . GLU A 1 153 ? -14.260 -11.993 -5.617 1.00 65.50 153 GLU A N 1
ATOM 1204 C CA . GLU A 1 153 ? -15.167 -11.509 -4.581 1.00 65.50 153 GLU A CA 1
ATOM 1205 C C . GLU A 1 153 ? -15.199 -12.463 -3.377 1.00 65.50 153 GLU A C 1
ATOM 1207 O O . GLU A 1 153 ? -15.402 -12.018 -2.252 1.00 65.50 153 GLU A O 1
ATOM 1212 N N . ALA A 1 154 ? -14.979 -13.766 -3.574 1.00 65.56 154 ALA A N 1
ATOM 1213 C CA . ALA A 1 154 ? -14.939 -14.728 -2.483 1.00 65.56 154 ALA A CA 1
ATOM 1214 C C . ALA A 1 154 ? -13.664 -14.592 -1.636 1.00 65.56 154 ALA A C 1
ATOM 1216 O O . ALA A 1 154 ? -13.781 -14.732 -0.426 1.00 65.56 154 ALA A O 1
ATOM 1217 N N . SER A 1 155 ? -12.512 -14.247 -2.214 1.00 62.00 155 SER A N 1
ATOM 1218 C CA . SER A 1 155 ? -11.264 -13.913 -1.525 1.00 62.00 155 SER A CA 1
ATOM 1219 C C . SER A 1 155 ? -11.420 -12.608 -0.773 1.00 62.00 155 SER A C 1
ATOM 1221 O O . SER A 1 155 ? -11.186 -12.596 0.423 1.00 62.00 155 SER A O 1
ATOM 1223 N N . ILE A 1 156 ? -11.966 -11.555 -1.391 1.00 57.72 156 ILE A N 1
ATOM 1224 C CA . ILE A 1 156 ? -12.263 -10.295 -0.684 1.00 57.72 156 ILE A CA 1
ATOM 1225 C C . ILE A 1 156 ? -13.214 -10.557 0.493 1.00 57.72 156 ILE A C 1
ATOM 1227 O O . ILE A 1 156 ? -13.025 -10.059 1.605 1.00 57.72 156 ILE A O 1
ATOM 1231 N N . ARG A 1 157 ? -14.271 -11.353 0.271 1.00 54.81 157 ARG A N 1
ATOM 1232 C CA . ARG A 1 157 ? -15.176 -11.774 1.347 1.00 54.81 157 ARG A CA 1
ATOM 1233 C C . ARG A 1 157 ? -14.451 -12.654 2.359 1.00 54.81 157 AR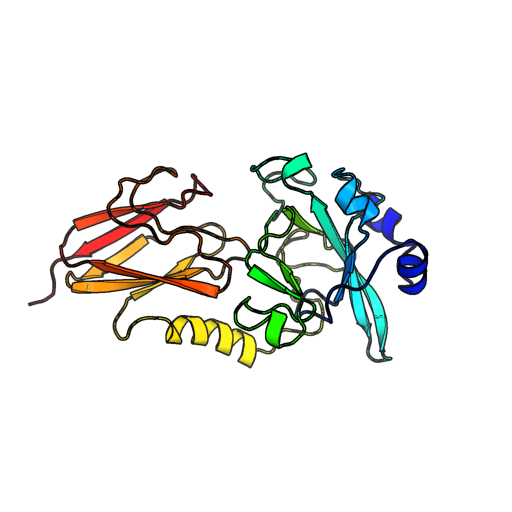G A C 1
ATOM 1235 O O . ARG A 1 157 ? -14.788 -12.542 3.523 1.00 54.81 157 ARG A O 1
ATOM 1242 N N . SER A 1 158 ? -13.518 -13.507 1.954 1.00 55.09 158 SER A N 1
ATOM 1243 C CA . SER A 1 158 ? -12.742 -14.392 2.822 1.00 55.09 158 SER A CA 1
ATOM 1244 C C . SER A 1 158 ? -11.756 -13.609 3.672 1.00 55.09 158 SER A C 1
ATOM 1246 O O . SER A 1 158 ? -11.684 -13.892 4.850 1.00 55.09 158 SER A O 1
ATOM 1248 N N . ASP A 1 159 ? -11.086 -12.586 3.152 1.00 54.12 159 ASP A N 1
ATOM 1249 C CA . ASP A 1 159 ? -10.195 -11.702 3.909 1.00 54.12 159 ASP A CA 1
ATOM 1250 C C . ASP A 1 159 ? -11.002 -10.860 4.902 1.00 54.12 159 ASP A C 1
ATOM 1252 O O . ASP A 1 159 ? -10.685 -10.777 6.090 1.00 54.12 159 ASP A O 1
ATOM 1256 N N . ARG A 1 160 ? -12.161 -10.352 4.463 1.00 51.44 160 ARG A N 1
ATOM 1257 C CA . ARG A 1 160 ? -13.128 -9.704 5.359 1.00 51.44 160 ARG A CA 1
ATOM 1258 C C . ARG A 1 160 ? -13.762 -10.682 6.353 1.00 51.44 160 ARG A C 1
ATOM 1260 O O . ARG A 1 160 ? -14.150 -10.282 7.436 1.00 51.44 160 ARG A O 1
ATOM 1267 N N . ASN A 1 161 ? -13.926 -11.955 6.021 1.00 45.31 161 ASN A N 1
ATOM 1268 C CA . ASN A 1 161 ? -14.462 -12.951 6.951 1.00 45.31 161 ASN A CA 1
ATOM 1269 C C . ASN A 1 161 ? -13.356 -13.506 7.854 1.00 45.31 161 ASN A C 1
ATOM 1271 O O . ASN A 1 161 ? -13.646 -13.898 8.979 1.00 45.31 161 ASN A O 1
ATOM 1275 N N . ARG A 1 162 ? -12.096 -13.477 7.406 1.00 50.41 162 ARG A N 1
ATOM 1276 C CA . ARG A 1 162 ? -10.906 -13.747 8.201 1.00 50.41 162 ARG A CA 1
ATOM 1277 C C . ARG A 1 162 ? -10.879 -12.738 9.333 1.00 50.41 162 ARG A C 1
ATOM 1279 O O . ARG A 1 162 ? -10.828 -13.179 10.472 1.00 50.41 162 ARG A O 1
ATOM 1286 N N . ALA A 1 163 ? -11.112 -11.455 9.037 1.00 44.78 163 ALA A N 1
ATOM 1287 C CA . ALA A 1 163 ? -11.348 -10.403 10.029 1.00 44.78 163 ALA A CA 1
ATOM 1288 C C . ALA A 1 163 ? -12.334 -10.781 11.135 1.00 44.78 163 ALA A C 1
ATOM 1290 O O . ALA A 1 163 ? -12.092 -10.540 12.311 1.00 44.78 163 ALA A O 1
ATOM 1291 N N . VAL A 1 164 ? -13.449 -11.392 10.737 1.00 50.72 164 VAL A N 1
ATOM 1292 C CA . VAL A 1 164 ? -14.522 -11.821 11.638 1.00 50.72 164 VAL A CA 1
ATOM 1293 C C . VAL A 1 164 ? -14.152 -13.116 12.372 1.00 50.72 164 VAL A C 1
ATOM 1295 O O . VAL A 1 164 ? -14.642 -13.354 13.468 1.00 50.72 164 VAL A O 1
ATOM 1298 N N . SER A 1 165 ? -13.284 -13.954 11.799 1.00 51.91 165 SER A N 1
ATOM 1299 C CA . SER A 1 165 ? -12.838 -15.220 12.397 1.00 51.91 165 SER A CA 1
ATOM 1300 C C . SER A 1 165 ? -11.665 -15.088 13.372 1.00 51.91 165 SER A C 1
ATOM 1302 O O . SER A 1 165 ? -11.478 -15.993 14.180 1.00 51.91 165 SER A O 1
ATOM 1304 N N . VAL A 1 166 ? -10.885 -13.996 13.301 1.00 55.53 166 VAL A N 1
ATOM 1305 C CA . VAL A 1 166 ? -9.844 -13.689 14.305 1.00 55.53 166 VAL A CA 1
ATOM 1306 C C . VAL A 1 166 ? -10.432 -13.008 15.541 1.00 55.53 166 VAL A C 1
ATOM 1308 O O . VAL A 1 166 ? -9.807 -13.027 16.593 1.00 55.53 166 VAL A O 1
ATOM 1311 N N . ALA A 1 167 ? -11.631 -12.431 15.426 1.00 59.94 167 ALA A N 1
ATOM 1312 C CA . ALA A 1 167 ? -12.312 -11.802 16.544 1.00 59.94 167 ALA A CA 1
ATOM 1313 C C . ALA A 1 167 ? -12.730 -12.838 17.591 1.00 59.94 167 ALA A C 1
AT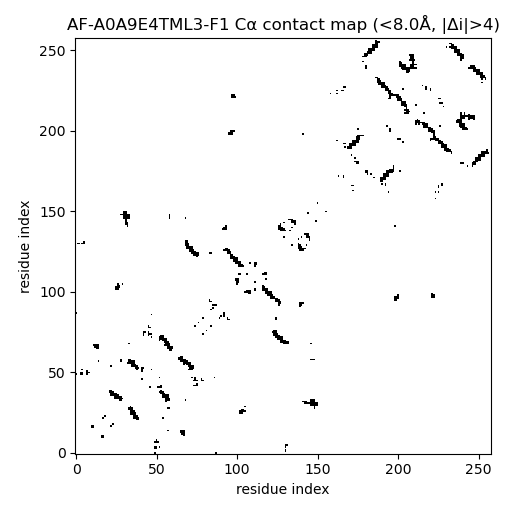OM 1315 O O . ALA A 1 167 ? -13.348 -13.860 17.267 1.00 59.94 167 ALA A O 1
ATOM 1316 N N . GLU A 1 168 ? -12.417 -12.564 18.859 1.00 66.00 168 GLU A N 1
ATOM 1317 C CA . GLU A 1 168 ? -12.895 -13.406 19.947 1.00 66.00 168 GLU A CA 1
ATOM 1318 C C . GLU A 1 168 ? -14.435 -13.484 19.936 1.00 66.00 168 GLU A C 1
ATOM 1320 O O . GLU A 1 168 ? -15.116 -12.467 19.772 1.00 66.00 168 GLU A O 1
ATOM 1325 N N . PRO A 1 169 ? -15.037 -14.675 20.118 1.00 67.75 169 PRO A N 1
ATOM 1326 C CA . PRO A 1 169 ? -16.488 -14.817 20.105 1.00 67.75 169 PRO A CA 1
ATOM 1327 C C . PRO A 1 169 ? -17.180 -13.878 21.105 1.00 67.75 169 PRO A C 1
ATOM 1329 O O . PRO A 1 169 ? -17.044 -14.032 22.316 1.00 67.75 169 PRO A O 1
ATOM 1332 N N . GLY A 1 170 ? -17.973 -12.935 20.590 1.00 71.81 170 GLY A N 1
ATOM 1333 C CA . GLY A 1 170 ? -18.689 -11.941 21.400 1.00 71.81 170 GLY A CA 1
ATOM 1334 C C . GLY A 1 170 ? -17.948 -10.614 21.603 1.00 71.81 170 GLY A C 1
ATOM 1335 O O . GLY A 1 170 ? -18.490 -9.737 22.282 1.00 71.81 170 GLY A O 1
ATOM 1336 N N . SER A 1 171 ? -16.762 -10.441 21.012 1.00 79.75 171 SER A N 1
ATOM 1337 C CA . SER A 1 171 ? -16.090 -9.144 20.937 1.00 79.75 171 SER A CA 1
ATOM 1338 C C . SER A 1 171 ? -16.764 -8.218 19.918 1.00 79.75 171 SER A C 1
ATOM 1340 O O . SER A 1 171 ? -17.427 -8.648 18.968 1.00 79.75 171 SER A O 1
ATOM 1342 N N . PHE A 1 172 ? -16.600 -6.913 20.122 1.00 87.31 172 PHE A N 1
ATOM 1343 C CA . PHE A 1 172 ? -16.901 -5.911 19.110 1.00 87.31 172 PHE A CA 1
ATOM 1344 C C . PHE A 1 172 ? -15.728 -5.825 18.129 1.00 87.31 172 PHE A C 1
ATOM 1346 O O . PHE A 1 172 ? -14.603 -5.544 18.537 1.00 87.31 172 PHE A O 1
ATOM 1353 N N . THR A 1 173 ? -15.972 -6.028 16.836 1.00 87.00 173 THR A N 1
ATOM 1354 C CA . THR A 1 173 ? -14.926 -5.896 15.813 1.00 87.00 173 THR A CA 1
ATOM 1355 C C . THR A 1 173 ? -14.831 -4.456 15.313 1.00 87.00 173 THR A C 1
ATOM 1357 O O . THR A 1 173 ? -15.799 -3.905 14.790 1.00 87.00 173 THR A O 1
ATOM 1360 N N . ALA A 1 174 ? -13.645 -3.867 15.423 1.00 87.31 174 ALA A N 1
ATOM 1361 C CA . ALA A 1 174 ? -13.275 -2.582 14.849 1.00 87.31 174 ALA A CA 1
ATOM 1362 C C . ALA A 1 174 ? -12.238 -2.776 13.733 1.00 87.31 174 ALA A C 1
ATOM 1364 O O . ALA A 1 174 ? -11.384 -3.656 13.800 1.00 87.31 174 ALA A O 1
ATOM 1365 N N . THR A 1 175 ? -12.289 -1.936 12.704 1.00 83.38 175 THR A N 1
ATOM 1366 C CA . THR A 1 175 ? -11.318 -1.952 11.602 1.00 83.38 175 THR A CA 1
ATOM 1367 C C . THR A 1 175 ? -10.488 -0.681 11.608 1.00 83.38 175 THR A C 1
ATOM 1369 O O . THR A 1 175 ? -11.047 0.407 11.735 1.00 83.38 175 THR A O 1
ATOM 1372 N N . ILE A 1 176 ? -9.179 -0.818 11.418 1.00 83.75 176 ILE A N 1
ATOM 1373 C CA . ILE A 1 176 ? -8.270 0.289 11.123 1.00 83.75 176 ILE A CA 1
ATOM 1374 C C . ILE A 1 176 ? -8.162 0.379 9.604 1.00 83.75 176 ILE A C 1
ATOM 1376 O O . ILE A 1 176 ? -7.743 -0.583 8.963 1.00 83.75 176 ILE A O 1
ATOM 1380 N N . ALA A 1 177 ? -8.599 1.497 9.035 1.00 77.25 177 ALA A N 1
ATOM 1381 C CA . ALA A 1 177 ? -8.620 1.737 7.596 1.00 77.25 177 ALA A CA 1
ATOM 1382 C C . ALA A 1 177 ? -8.471 3.236 7.327 1.00 77.25 177 ALA A C 1
ATOM 1384 O O . ALA A 1 177 ? -8.910 4.040 8.147 1.00 77.25 177 ALA A O 1
ATOM 1385 N N . ASN A 1 178 ? -7.921 3.610 6.169 1.00 73.94 178 ASN A N 1
ATOM 1386 C CA . ASN A 1 178 ? -7.799 5.006 5.730 1.00 73.94 178 ASN A CA 1
ATOM 1387 C C . ASN A 1 178 ? -7.099 5.920 6.752 1.00 73.94 178 ASN A C 1
ATOM 1389 O O . ASN A 1 178 ? -7.466 7.086 6.872 1.00 73.94 178 ASN A O 1
ATOM 1393 N N . PHE A 1 179 ? -6.117 5.402 7.499 1.00 78.94 179 PHE A N 1
ATOM 1394 C CA . PHE A 1 179 ? -5.482 6.130 8.602 1.00 78.94 179 PHE A CA 1
ATOM 1395 C C . PHE A 1 179 ? -6.489 6.666 9.643 1.00 78.94 179 PHE A C 1
ATOM 1397 O O . PHE A 1 179 ? -6.326 7.761 10.180 1.00 78.94 179 PHE A O 1
ATOM 1404 N N . GLU A 1 180 ? -7.529 5.893 9.969 1.00 85.69 180 GLU A N 1
ATOM 1405 C CA . GLU A 1 180 ? -8.511 6.247 10.999 1.00 85.69 180 GLU A CA 1
ATOM 1406 C C . GLU A 1 180 ? -8.628 5.177 12.093 1.00 85.69 180 GLU A C 1
ATOM 1408 O O . GLU A 1 180 ? -8.589 3.972 11.836 1.00 85.69 180 GLU A O 1
ATOM 1413 N N . LEU A 1 181 ? -8.806 5.639 13.337 1.00 93.88 181 LEU A N 1
ATOM 1414 C CA . LEU A 1 181 ? -9.200 4.811 14.477 1.00 93.88 181 LEU A CA 1
ATOM 1415 C C . LEU A 1 181 ? -10.647 5.158 14.862 1.00 93.88 181 LEU A C 1
ATOM 1417 O O . LEU A 1 181 ? -10.930 6.324 15.145 1.00 93.88 181 LEU A O 1
ATOM 1421 N N . PRO A 1 182 ? -11.579 4.189 14.893 1.00 88.19 182 PRO A N 1
ATOM 1422 C CA . PRO A 1 182 ? -12.990 4.486 15.112 1.00 88.19 182 PRO A CA 1
ATOM 1423 C C . PRO A 1 182 ? -13.307 4.874 16.564 1.00 88.19 182 PRO A C 1
ATOM 1425 O O . PRO A 1 182 ? -12.650 4.450 17.520 1.00 88.19 182 PRO A O 1
ATOM 1428 N N . THR A 1 183 ? -14.390 5.625 16.761 1.00 93.81 183 THR A N 1
ATOM 1429 C CA . THR A 1 183 ? -15.065 5.663 18.066 1.00 93.81 183 THR A CA 1
ATOM 1430 C C . THR A 1 183 ? -15.861 4.374 18.249 1.00 93.81 183 THR A C 1
ATOM 1432 O O . THR A 1 183 ? -16.609 3.977 17.358 1.00 93.81 183 THR A O 1
ATOM 1435 N N . ILE A 1 184 ? -15.689 3.717 19.394 1.00 96.25 184 ILE A N 1
ATOM 1436 C CA . ILE A 1 184 ? -16.282 2.411 19.700 1.00 96.25 184 ILE A CA 1
ATOM 1437 C C . ILE A 1 184 ? -17.176 2.549 20.926 1.00 96.25 184 ILE A C 1
ATOM 1439 O O . ILE A 1 184 ? -16.760 3.139 21.920 1.00 96.25 184 ILE A O 1
ATOM 1443 N N . GLU A 1 185 ? -18.373 1.972 20.874 1.00 95.44 185 GLU A N 1
ATOM 1444 C CA . GLU A 1 185 ? -19.295 1.889 22.009 1.00 95.44 185 GLU A CA 1
ATOM 1445 C C . GLU A 1 185 ? -19.553 0.419 22.358 1.00 95.44 185 GLU A C 1
ATOM 1447 O O . GLU A 1 185 ? -19.987 -0.355 21.505 1.00 95.44 185 GLU A O 1
ATOM 1452 N N . ILE A 1 186 ? -19.268 0.039 23.605 1.00 95.25 186 ILE A N 1
ATOM 1453 C CA . ILE A 1 186 ? -19.470 -1.314 24.148 1.00 95.25 186 ILE A CA 1
ATOM 1454 C C . ILE A 1 186 ? -19.966 -1.252 25.599 1.00 95.25 186 ILE A C 1
ATOM 1456 O O . ILE A 1 186 ? -19.897 -0.215 26.255 1.00 95.25 186 ILE A O 1
ATOM 1460 N N . GLU A 1 187 ? -20.420 -2.377 26.136 1.00 95.12 187 GLU A N 1
ATOM 1461 C CA . GLU A 1 187 ? -20.748 -2.560 27.548 1.00 95.12 187 GLU A CA 1
ATOM 1462 C C . GLU A 1 187 ? -19.563 -3.117 28.352 1.00 95.12 187 GLU A C 1
ATOM 1464 O O . GLU A 1 187 ? -18.702 -3.846 27.850 1.00 95.12 187 GLU A O 1
ATOM 1469 N N . ALA A 1 188 ? -19.525 -2.795 29.645 1.00 95.25 188 ALA A N 1
ATOM 1470 C CA . ALA A 1 188 ? -18.525 -3.321 30.564 1.00 95.25 188 ALA A CA 1
ATOM 1471 C C . ALA A 1 188 ? -18.577 -4.857 30.611 1.00 95.25 188 ALA A C 1
ATOM 1473 O O . ALA A 1 188 ? -19.624 -5.451 30.854 1.00 95.25 188 ALA A O 1
ATOM 1474 N N . GLY A 1 189 ? -17.421 -5.492 30.429 1.00 91.88 189 GLY A N 1
ATOM 1475 C CA . GLY A 1 189 ? -17.273 -6.942 30.318 1.00 91.88 189 GLY A CA 1
ATOM 1476 C C . GLY A 1 189 ? -17.060 -7.434 28.886 1.00 91.88 189 GLY A C 1
ATOM 1477 O O . GLY A 1 189 ? -16.674 -8.587 28.718 1.00 91.88 189 GLY A O 1
ATOM 1478 N N . GLN A 1 190 ? -17.252 -6.582 27.872 1.00 92.25 190 GLN A N 1
ATOM 1479 C CA . GLN A 1 190 ? -16.954 -6.920 26.480 1.00 92.25 190 GLN A CA 1
ATOM 1480 C C . GLN A 1 190 ? -15.474 -6.707 26.128 1.00 92.25 190 GLN A C 1
ATOM 1482 O O . GLN A 1 190 ? -14.736 -5.981 26.805 1.00 92.25 190 GLN A O 1
ATOM 1487 N N . ALA A 1 191 ? -15.056 -7.344 25.037 1.00 92.81 191 ALA A N 1
ATOM 1488 C CA . ALA A 1 191 ? -13.781 -7.110 24.376 1.00 92.81 191 ALA A CA 1
ATOM 1489 C C . ALA A 1 191 ? -13.979 -6.339 23.069 1.00 92.81 191 ALA A C 1
ATOM 1491 O O . ALA A 1 191 ? -15.058 -6.375 22.471 1.00 92.81 191 ALA A O 1
ATOM 1492 N N . VAL A 1 192 ? -12.920 -5.676 22.619 1.00 94.88 192 VAL A N 1
ATOM 1493 C CA . VAL A 1 192 ? -12.809 -5.124 21.271 1.00 94.88 192 VAL A CA 1
ATOM 1494 C C . VAL A 1 192 ? -11.679 -5.845 20.551 1.00 94.88 192 VAL A C 1
ATOM 1496 O O . VAL A 1 192 ? -10.576 -5.919 21.090 1.00 94.88 192 VAL A O 1
ATOM 1499 N N . THR A 1 193 ? -11.951 -6.319 19.339 1.00 92.75 193 THR A N 1
ATOM 1500 C CA . THR A 1 193 ? -10.935 -6.794 18.396 1.00 92.75 193 THR A CA 1
ATOM 1501 C C . THR A 1 193 ? -10.713 -5.713 17.351 1.00 92.75 193 THR A C 1
ATOM 1503 O O . THR A 1 193 ? -11.633 -5.402 16.596 1.00 92.75 193 THR A O 1
ATOM 1506 N N . TRP A 1 194 ? -9.510 -5.160 17.255 1.00 92.06 194 TRP A N 1
ATOM 1507 C CA . TRP A 1 194 ? -9.121 -4.348 16.106 1.00 92.06 194 TRP A CA 1
ATOM 1508 C C . TRP A 1 194 ? -8.487 -5.235 15.058 1.00 92.06 194 TRP A C 1
ATOM 1510 O O . TRP A 1 194 ? -7.630 -6.048 15.385 1.00 92.06 194 TRP A O 1
ATOM 1520 N N . LEU A 1 195 ? -8.864 -5.036 13.804 1.00 82.81 195 LEU A N 1
ATOM 1521 C CA . LEU A 1 195 ? -8.155 -5.568 12.654 1.00 82.81 195 LEU A CA 1
ATOM 1522 C C . LEU A 1 195 ? -7.592 -4.416 11.840 1.00 82.81 195 LEU A C 1
ATOM 1524 O O . LEU A 1 195 ? -8.337 -3.514 11.445 1.00 82.81 195 LEU A O 1
ATOM 1528 N N . ASN A 1 196 ? -6.312 -4.489 11.510 1.00 78.56 196 ASN A N 1
ATOM 1529 C CA . ASN A 1 196 ? -5.757 -3.605 10.509 1.00 78.56 196 ASN A CA 1
ATOM 1530 C C . ASN A 1 196 ? -6.127 -4.091 9.100 1.00 78.56 196 ASN A C 1
ATOM 1532 O O . ASN A 1 196 ? -5.641 -5.122 8.646 1.00 78.56 196 ASN A O 1
ATOM 1536 N N . VAL A 1 197 ? -7.000 -3.355 8.412 1.00 71.06 197 VAL A N 1
ATOM 1537 C CA . VAL A 1 197 ? -7.329 -3.591 6.992 1.00 71.06 197 VAL A CA 1
ATOM 1538 C C . VAL A 1 197 ? -6.712 -2.531 6.082 1.00 71.06 197 VAL A C 1
ATOM 1540 O O . VAL A 1 197 ? -6.996 -2.501 4.886 1.00 71.06 197 VAL A O 1
ATOM 1543 N N . ASP A 1 198 ? -5.895 -1.645 6.645 1.00 67.25 198 ASP A N 1
ATOM 1544 C CA . ASP A 1 198 ? -5.123 -0.669 5.900 1.00 67.25 198 ASP A CA 1
ATOM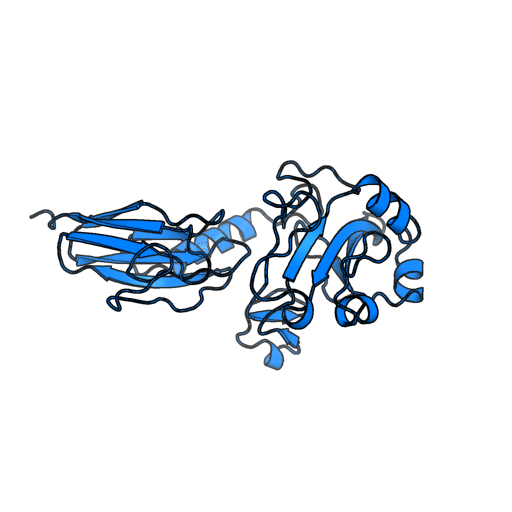 1545 C C . ASP A 1 198 ? -3.899 -1.330 5.248 1.00 67.25 198 ASP A C 1
ATOM 1547 O O . ASP A 1 198 ? -3.475 -2.435 5.607 1.00 67.25 198 ASP A O 1
ATOM 1551 N N . GLY A 1 199 ? -3.328 -0.642 4.260 1.00 62.62 199 GLY A N 1
ATOM 1552 C CA . GLY A 1 199 ? -2.111 -1.088 3.576 1.00 62.62 199 GLY A CA 1
ATOM 1553 C C . GLY A 1 199 ? -0.826 -0.848 4.362 1.00 62.62 199 GLY A C 1
ATOM 1554 O O . GLY A 1 199 ? 0.194 -1.478 4.093 1.00 62.62 199 GLY A O 1
ATOM 1555 N N . VAL A 1 200 ? -0.886 0.053 5.341 1.00 64.88 200 VAL A N 1
ATOM 1556 C CA . VAL A 1 200 ? 0.201 0.386 6.266 1.00 64.88 200 VAL A CA 1
ATOM 1557 C C . VAL A 1 200 ? -0.037 -0.240 7.633 1.00 64.88 200 VAL A C 1
ATOM 1559 O O . VAL A 1 200 ? -1.189 -0.473 8.005 1.00 64.88 200 VAL A O 1
ATOM 1562 N N . PRO A 1 201 ? 1.010 -0.466 8.439 1.00 72.19 201 PRO A N 1
ATOM 1563 C CA . PRO A 1 201 ? 0.814 -0.849 9.819 1.00 72.19 201 PRO A CA 1
ATOM 1564 C C . PRO A 1 201 ? 0.250 0.279 10.653 1.00 72.19 201 PRO A C 1
ATOM 1566 O O . PRO A 1 201 ? 0.470 1.456 10.376 1.00 72.19 201 PRO A O 1
ATOM 1569 N N . HIS A 1 202 ? -0.368 -0.115 11.755 1.00 85.00 202 HIS A N 1
ATOM 1570 C CA . HIS A 1 202 ? -0.871 0.787 12.776 1.00 85.00 202 HIS A CA 1
ATOM 1571 C C . HIS A 1 202 ? -0.614 0.213 14.164 1.00 85.00 202 HIS A C 1
ATOM 1573 O O . HIS A 1 202 ? -0.254 -0.952 14.311 1.00 85.00 202 HIS A O 1
ATOM 1579 N N . THR A 1 203 ? -0.824 1.024 15.195 1.00 94.06 203 THR A N 1
ATOM 1580 C CA . THR A 1 203 ? -0.975 0.533 16.565 1.00 94.06 203 THR A CA 1
ATOM 1581 C C . THR A 1 203 ? -2.335 0.941 17.111 1.00 94.06 203 THR A C 1
ATOM 1583 O O . THR A 1 203 ? -2.945 1.924 16.683 1.00 94.06 203 THR A O 1
ATOM 1586 N N . VAL A 1 204 ? -2.800 0.171 18.083 1.00 97.56 204 VAL A N 1
ATOM 1587 C CA . VAL A 1 204 ? -3.926 0.469 18.955 1.00 97.56 204 VAL A CA 1
ATOM 1588 C C . VAL A 1 204 ? -3.348 0.543 20.357 1.00 97.56 204 VAL A C 1
ATOM 1590 O O . VAL A 1 204 ? -3.154 -0.465 21.035 1.00 97.56 204 VAL A O 1
ATOM 1593 N N . THR A 1 205 ? -3.013 1.759 20.770 1.00 98.19 205 THR A N 1
ATOM 1594 C CA . THR A 1 205 ? -2.298 2.006 22.021 1.00 98.19 205 THR A CA 1
ATOM 1595 C C . THR A 1 205 ? -3.100 2.980 22.867 1.00 98.19 205 THR A C 1
ATOM 1597 O O . THR A 1 205 ? -3.570 4.003 22.370 1.00 98.19 205 THR A O 1
ATOM 1600 N N . SER A 1 206 ? -3.280 2.682 24.149 1.00 98.38 206 SER A N 1
ATOM 1601 C CA . SER A 1 206 ? -3.986 3.578 25.059 1.00 98.38 206 SER A CA 1
ATOM 1602 C C . SER A 1 206 ? -3.228 4.895 25.215 1.00 98.38 206 SER A C 1
ATOM 1604 O O . SER A 1 206 ? -2.006 4.906 25.376 1.00 98.38 206 SER A O 1
ATOM 1606 N N . GLY A 1 207 ? -3.946 6.013 25.147 1.00 97.50 207 GLY A N 1
ATOM 1607 C CA . GLY A 1 207 ? -3.359 7.349 25.173 1.00 97.50 207 GLY A CA 1
ATOM 1608 C C . GLY A 1 207 ? -3.883 8.245 24.056 1.00 97.50 207 GLY A C 1
ATOM 1609 O O . GLY A 1 207 ? -4.944 7.996 23.485 1.00 97.50 207 GLY A O 1
ATOM 1610 N N . SER A 1 208 ? -3.148 9.316 23.760 1.00 97.06 208 SER A N 1
ATOM 1611 C CA . SER A 1 208 ? -3.607 10.374 22.853 1.00 97.06 208 SER A CA 1
ATOM 1612 C C . SER A 1 208 ? -2.451 10.999 22.085 1.00 97.06 208 SER A C 1
ATOM 1614 O O . SER A 1 208 ? -1.352 11.155 22.615 1.00 97.06 208 SER A O 1
ATOM 1616 N N . ASN A 1 209 ? -2.732 11.451 20.864 1.00 94.31 209 ASN A N 1
ATOM 1617 C CA . ASN A 1 209 ? -1.821 12.202 20.000 1.00 94.31 209 ASN A CA 1
ATOM 1618 C C . ASN A 1 209 ? -0.456 11.510 19.831 1.00 94.31 209 ASN A C 1
ATOM 1620 O O . ASN A 1 209 ? 0.593 12.124 20.030 1.00 94.31 209 ASN A O 1
ATOM 1624 N N . GLY A 1 210 ? -0.475 10.205 19.549 1.00 91.62 210 GLY A N 1
ATOM 1625 C CA . GLY A 1 210 ? 0.718 9.372 19.386 1.00 91.62 210 GLY A CA 1
ATOM 1626 C C . GLY A 1 210 ? 1.484 9.065 20.677 1.00 91.62 210 GLY A C 1
ATOM 1627 O O . GLY A 1 210 ? 2.544 8.450 20.621 1.00 91.62 210 GLY A O 1
ATOM 1628 N N . THR A 1 211 ? 0.984 9.479 21.845 1.00 96.44 211 THR A N 1
ATOM 1629 C CA . THR A 1 211 ? 1.633 9.240 23.142 1.00 96.44 211 THR A CA 1
ATOM 1630 C C . THR A 1 211 ? 0.885 8.176 23.936 1.00 96.44 211 THR A C 1
ATOM 1632 O O . THR A 1 211 ? -0.294 8.352 24.243 1.00 96.44 211 THR A O 1
ATOM 1635 N N . ALA A 1 212 ? 1.590 7.106 24.308 1.00 96.25 212 ALA A N 1
ATOM 1636 C CA . ALA A 1 212 ? 1.049 6.028 25.128 1.00 96.25 212 ALA A CA 1
ATOM 1637 C C . ALA A 1 212 ? 0.903 6.429 26.609 1.00 96.25 212 ALA A C 1
ATOM 1639 O O . ALA A 1 212 ? 1.785 7.085 27.168 1.00 96.25 212 ALA A O 1
ATOM 1640 N N . ASP A 1 213 ? -0.171 5.984 27.263 1.00 96.38 213 ASP A N 1
ATOM 1641 C CA . ASP A 1 213 ? -0.392 6.141 28.712 1.00 96.38 213 ASP A CA 1
ATOM 1642 C C . ASP A 1 213 ? -0.125 4.857 29.529 1.00 96.38 213 ASP A C 1
ATOM 1644 O O . ASP A 1 213 ? -0.096 4.897 30.761 1.00 96.38 213 ASP A O 1
ATOM 1648 N N . GLY A 1 214 ? 0.129 3.733 28.846 1.00 94.56 214 GLY A N 1
ATOM 1649 C CA . GLY A 1 214 ? 0.563 2.466 29.440 1.00 94.56 214 GLY A CA 1
ATOM 1650 C C . GLY A 1 214 ? -0.551 1.524 29.909 1.00 94.56 214 GLY A C 1
ATOM 1651 O O . GLY A 1 214 ? -0.239 0.518 30.546 1.00 94.56 214 GLY A O 1
ATOM 1652 N N . ALA A 1 215 ? -1.825 1.810 29.624 1.00 96.25 215 ALA A N 1
ATOM 1653 C CA . ALA A 1 215 ? -2.930 0.908 29.961 1.00 96.25 215 ALA A CA 1
ATOM 1654 C C . ALA A 1 215 ? -3.017 -0.331 29.046 1.00 96.25 215 ALA A C 1
ATOM 1656 O O . ALA A 1 215 ? -3.235 -1.431 29.553 1.00 96.25 215 ALA A O 1
ATOM 1657 N N . PHE A 1 216 ? -2.838 -0.173 27.731 1.00 97.31 216 PHE A N 1
ATOM 1658 C CA . PHE A 1 216 ? -2.699 -1.267 26.764 1.00 97.31 216 PHE A CA 1
ATOM 1659 C C . PHE A 1 216 ? -1.913 -0.825 25.523 1.00 97.31 216 PHE A C 1
ATOM 1661 O O . PHE A 1 216 ? -1.895 0.354 25.169 1.00 97.31 216 PHE A O 1
ATOM 1668 N N . ASP A 1 217 ? -1.285 -1.783 24.847 1.00 95.94 217 ASP A N 1
ATOM 1669 C CA . ASP A 1 217 ? -0.563 -1.557 23.598 1.00 95.94 217 ASP A CA 1
ATOM 1670 C C . ASP A 1 217 ? -0.619 -2.816 22.733 1.00 95.94 217 ASP A C 1
ATOM 1672 O O . ASP A 1 217 ? -0.214 -3.893 23.177 1.00 95.94 217 ASP A O 1
ATOM 1676 N N . SER A 1 218 ? -1.118 -2.678 21.507 1.00 94.75 218 SER A N 1
ATOM 1677 C CA . SER A 1 218 ? -1.125 -3.766 20.532 1.00 94.75 218 SER A CA 1
ATOM 1678 C C . SER A 1 218 ? 0.266 -4.118 20.008 1.00 94.75 218 SER A C 1
ATOM 1680 O O . SER A 1 218 ? 0.446 -5.185 19.427 1.00 94.75 218 SER A O 1
ATOM 1682 N N . GLY A 1 219 ? 1.239 -3.209 20.140 1.00 87.44 219 GLY A N 1
ATOM 1683 C CA . GLY A 1 219 ? 2.411 -3.217 19.272 1.00 87.44 219 GLY A CA 1
ATOM 1684 C C . GLY A 1 219 ? 2.024 -2.914 17.820 1.00 87.44 219 GLY A C 1
ATOM 1685 O O . GLY A 1 219 ? 0.933 -2.41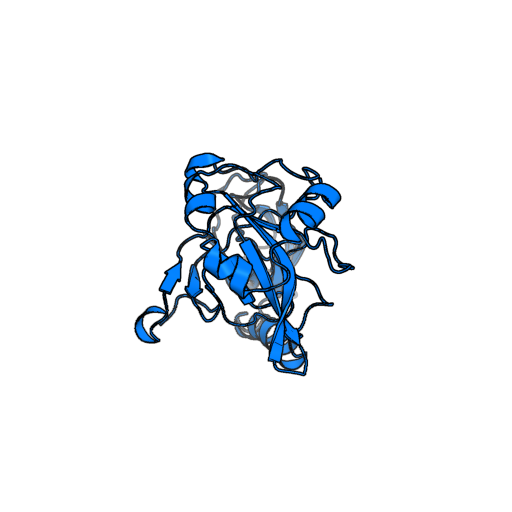1 17.541 1.00 87.44 219 GLY A O 1
ATOM 1686 N N . ILE A 1 220 ? 2.929 -3.201 16.885 1.00 78.94 220 ILE A N 1
ATOM 1687 C CA . ILE A 1 220 ? 2.691 -2.982 15.454 1.00 78.94 220 ILE A CA 1
ATOM 1688 C C . ILE A 1 220 ? 1.735 -4.052 14.922 1.00 78.94 220 ILE A C 1
ATOM 1690 O O . ILE A 1 220 ? 2.031 -5.240 15.012 1.00 78.94 220 ILE A O 1
ATOM 1694 N N . LEU A 1 221 ? 0.627 -3.608 14.335 1.00 73.94 221 LEU A N 1
ATOM 1695 C CA . LEU A 1 221 ? -0.317 -4.424 13.580 1.00 73.94 221 LEU A CA 1
ATOM 1696 C C . LEU A 1 221 ? -0.060 -4.199 12.094 1.00 73.94 221 LEU A C 1
ATOM 1698 O O . LEU A 1 221 ? -0.374 -3.124 11.582 1.00 73.94 221 LEU A O 1
ATOM 1702 N N . GLY A 1 222 ? 0.517 -5.180 11.402 1.00 63.97 222 GLY A N 1
ATOM 1703 C CA . GLY A 1 222 ? 0.620 -5.190 9.944 1.00 63.97 222 GLY A CA 1
ATOM 1704 C C . GLY A 1 222 ? -0.744 -5.365 9.271 1.00 63.97 222 GLY A C 1
ATOM 1705 O O . GLY A 1 222 ? -1.764 -5.547 9.934 1.00 63.97 222 GLY A O 1
ATOM 1706 N N . SER A 1 223 ? -0.785 -5.294 7.939 1.00 70.25 223 SER A N 1
ATOM 1707 C CA . SER A 1 223 ? -2.033 -5.520 7.200 1.00 70.25 223 SER A CA 1
ATOM 1708 C C . SER A 1 223 ? -2.546 -6.944 7.448 1.00 70.25 223 SER A C 1
ATOM 1710 O O . SER A 1 223 ? -1.819 -7.918 7.259 1.00 70.25 223 SER A O 1
ATOM 1712 N N . GLY A 1 224 ? -3.792 -7.067 7.899 1.00 62.81 224 GLY A N 1
ATOM 1713 C CA . GLY A 1 224 ? -4.418 -8.333 8.274 1.00 62.81 224 GLY A CA 1
ATOM 1714 C C . GLY A 1 224 ? -4.140 -8.812 9.706 1.00 62.81 224 GLY A C 1
ATOM 1715 O O . GLY A 1 224 ? -4.719 -9.831 10.097 1.00 62.81 224 GLY A O 1
ATOM 1716 N N . ASP A 1 225 ? -3.312 -8.103 10.484 1.00 72.62 225 ASP A N 1
ATOM 1717 C CA . ASP A 1 225 ? -3.078 -8.397 11.903 1.00 72.62 225 ASP A CA 1
ATOM 1718 C C . ASP A 1 225 ? -4.196 -7.840 12.785 1.00 72.62 225 ASP A C 1
ATOM 1720 O O . ASP A 1 225 ? -4.777 -6.783 12.506 1.00 72.62 225 ASP A O 1
ATOM 1724 N N . SER A 1 226 ? -4.462 -8.533 13.893 1.00 82.88 226 SER A N 1
ATOM 1725 C CA . SER A 1 226 ? -5.482 -8.145 14.860 1.00 82.88 226 SER A CA 1
ATOM 1726 C C . SER A 1 226 ? -4.966 -8.068 16.292 1.00 82.88 226 SER A C 1
ATOM 1728 O O . SER A 1 226 ? -3.976 -8.701 16.658 1.00 82.88 226 SER A O 1
ATOM 1730 N N . PHE A 1 227 ? -5.679 -7.305 17.116 1.00 91.44 227 PHE A N 1
ATOM 1731 C CA . PHE A 1 227 ? -5.427 -7.164 18.545 1.00 91.44 227 PHE A CA 1
ATOM 1732 C C . PHE A 1 227 ? -6.732 -7.146 19.332 1.00 91.44 227 PHE A C 1
ATOM 1734 O O . PHE A 1 227 ? -7.681 -6.474 18.933 1.00 91.44 227 PHE A O 1
ATOM 1741 N N . ASP A 1 228 ? -6.743 -7.821 20.477 1.00 91.94 228 ASP A N 1
ATOM 1742 C CA . ASP A 1 228 ? -7.892 -7.920 21.371 1.00 91.94 228 ASP A CA 1
ATOM 1743 C C . ASP A 1 228 ? -7.632 -7.211 22.702 1.00 91.94 228 ASP A C 1
ATOM 1745 O O . ASP A 1 228 ? -6.631 -7.468 23.374 1.00 91.94 228 ASP A O 1
ATOM 1749 N N . GLN A 1 229 ? -8.577 -6.371 23.136 1.00 95.19 229 GLN A N 1
ATOM 1750 C CA . GLN A 1 229 ? -8.553 -5.748 24.461 1.00 95.19 229 GLN A CA 1
ATOM 1751 C C . GLN A 1 229 ? -9.896 -5.893 25.173 1.00 95.19 229 GLN A C 1
ATOM 1753 O O . GLN A 1 229 ? -10.940 -5.471 24.679 1.00 95.19 229 GL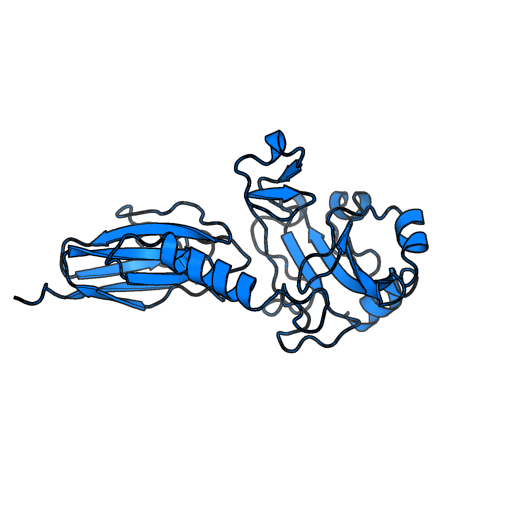N A O 1
ATOM 1758 N N . HIS A 1 230 ? -9.850 -6.423 26.395 1.00 94.88 230 HIS A N 1
ATOM 1759 C CA . HIS A 1 230 ? -11.009 -6.536 27.278 1.00 94.88 230 HIS A CA 1
ATOM 1760 C C . HIS A 1 230 ? -11.216 -5.273 28.116 1.00 94.88 230 HIS A C 1
ATOM 1762 O O . HIS A 1 230 ? -10.266 -4.742 28.700 1.00 94.88 230 HIS A O 1
ATOM 1768 N N . PHE A 1 231 ? -12.474 -4.853 28.268 1.00 95.44 231 PHE A N 1
ATOM 1769 C CA . PHE A 1 231 ? -12.856 -3.685 29.058 1.00 95.44 231 PHE A CA 1
ATOM 1770 C C . PHE A 1 231 ? -13.827 -4.061 30.176 1.00 95.44 231 PHE A C 1
ATOM 1772 O O . PHE A 1 231 ? -15.041 -4.084 30.008 1.00 95.44 231 PHE A O 1
ATOM 1779 N N . GLY A 1 232 ? -13.296 -4.323 31.372 1.00 93.56 232 GLY A N 1
ATOM 1780 C CA . GLY A 1 232 ? -14.107 -4.742 32.524 1.00 93.56 232 GLY A CA 1
ATOM 1781 C C . GLY A 1 232 ? -14.814 -3.614 33.288 1.00 93.56 232 GLY A C 1
ATOM 1782 O O . GLY A 1 232 ? -15.547 -3.893 34.234 1.00 93.56 232 GLY A O 1
ATOM 1783 N N . LYS A 1 233 ? -14.567 -2.340 32.956 1.00 94.75 233 LYS A N 1
ATOM 1784 C CA . LYS A 1 233 ? -15.100 -1.187 33.698 1.00 94.75 233 LYS A CA 1
ATOM 1785 C C . LYS A 1 233 ? -15.672 -0.147 32.750 1.00 94.75 233 LYS A C 1
ATOM 1787 O O . LYS A 1 233 ? -15.022 0.209 31.773 1.00 94.75 233 LYS A O 1
ATOM 1792 N N . ALA A 1 234 ? -16.842 0.377 33.109 1.00 96.81 234 ALA A N 1
ATOM 1793 C CA . ALA A 1 234 ? -17.421 1.529 32.437 1.00 96.81 234 ALA A CA 1
ATOM 1794 C C . ALA A 1 234 ? -16.479 2.740 32.527 1.00 96.81 234 ALA A C 1
ATOM 1796 O O . ALA A 1 234 ? -15.842 2.966 33.562 1.00 96.81 234 ALA A O 1
ATOM 1797 N N . GLY A 1 235 ? -16.398 3.510 31.449 1.00 97.12 235 GLY A N 1
ATOM 1798 C CA . GLY A 1 235 ? -15.455 4.612 31.318 1.00 97.12 235 GLY A CA 1
ATOM 1799 C C . GLY A 1 235 ? -15.275 5.062 29.874 1.00 97.12 235 GLY A C 1
ATOM 1800 O O . GLY A 1 235 ? -15.862 4.501 28.954 1.00 97.12 235 GLY A O 1
ATOM 1801 N N . VAL A 1 236 ? -14.454 6.091 29.695 1.00 97.81 236 VAL A N 1
ATOM 1802 C CA . VAL A 1 236 ? -14.044 6.599 28.383 1.00 97.81 236 VAL A CA 1
ATOM 1803 C C . VAL A 1 236 ? -12.534 6.442 28.292 1.00 97.81 236 VAL A C 1
ATOM 1805 O O . VAL A 1 236 ? -11.812 6.974 29.136 1.00 97.81 236 VAL A O 1
ATOM 1808 N N . PHE A 1 237 ? -12.075 5.699 27.293 1.00 97.69 237 PHE A N 1
ATOM 1809 C CA . PHE A 1 237 ? -10.677 5.326 27.117 1.00 97.69 237 PHE A CA 1
ATOM 1810 C C . PHE A 1 237 ? -10.181 5.892 25.780 1.00 97.69 237 PHE A C 1
ATOM 1812 O O . PHE A 1 237 ? -10.584 5.392 24.725 1.00 97.69 237 PHE A O 1
ATOM 1819 N N . PRO A 1 238 ? -9.368 6.962 25.786 1.00 98.12 238 PRO A N 1
ATOM 1820 C CA . PRO A 1 238 ? -8.728 7.435 24.568 1.00 98.12 238 PRO A CA 1
ATOM 1821 C C . PRO A 1 238 ? -7.660 6.434 24.119 1.00 98.12 238 PRO A C 1
ATOM 1823 O O . PRO A 1 238 ? -7.008 5.781 24.940 1.00 98.12 238 PRO A O 1
ATOM 1826 N N . TYR A 1 239 ? -7.496 6.310 22.809 1.00 98.38 239 TYR A N 1
ATOM 1827 C CA . TYR A 1 239 ? -6.446 5.491 22.224 1.00 98.38 239 TYR A CA 1
ATOM 1828 C C . TYR A 1 239 ? -5.942 6.115 20.923 1.00 98.38 239 TYR A C 1
ATOM 1830 O O . TYR A 1 239 ? -6.624 6.925 20.292 1.00 98.38 239 TYR A O 1
ATOM 1838 N N . THR A 1 240 ? -4.724 5.765 20.533 1.00 98.31 240 THR A N 1
ATOM 1839 C CA . THR A 1 240 ? -3.998 6.392 19.432 1.00 98.31 240 THR A CA 1
ATOM 1840 C C . THR A 1 240 ? -3.103 5.385 18.714 1.00 98.31 240 THR A C 1
ATOM 1842 O O . THR A 1 240 ? -2.762 4.336 19.265 1.00 98.31 240 THR A O 1
ATOM 1845 N N . CYS A 1 241 ? -2.711 5.723 17.487 1.00 96.19 241 CYS A N 1
ATOM 1846 C CA . CYS A 1 241 ? -1.623 5.056 16.788 1.00 96.19 241 CYS A CA 1
ATOM 1847 C C . CYS A 1 241 ? -0.314 5.783 17.118 1.00 96.19 241 CYS A C 1
ATOM 1849 O O . CYS A 1 241 ? -0.183 6.982 16.866 1.00 96.19 241 CYS A O 1
ATOM 1851 N N . THR A 1 242 ? 0.671 5.083 17.676 1.00 92.44 242 THR A N 1
ATOM 1852 C CA . THR A 1 242 ? 1.942 5.701 18.106 1.00 92.44 242 THR A CA 1
ATOM 1853 C C . THR A 1 242 ? 2.860 6.049 16.937 1.00 92.44 242 THR A C 1
ATOM 1855 O O . THR A 1 242 ? 3.673 6.963 17.050 1.00 92.44 242 THR A O 1
ATOM 1858 N N . ILE A 1 243 ? 2.689 5.381 15.793 1.00 85.75 243 ILE A N 1
ATOM 1859 C CA . ILE A 1 243 ? 3.433 5.667 14.557 1.00 85.75 243 ILE A CA 1
ATOM 1860 C C . ILE A 1 243 ? 2.728 6.694 13.656 1.00 85.75 243 ILE A C 1
ATOM 1862 O O . ILE A 1 243 ? 3.364 7.280 12.785 1.00 85.75 243 ILE A O 1
ATOM 1866 N N . HIS A 1 244 ? 1.448 6.987 13.915 1.00 82.69 244 HIS A N 1
ATOM 1867 C CA . HIS A 1 244 ? 0.664 8.002 13.206 1.00 82.69 244 HIS A CA 1
ATOM 1868 C C . HIS A 1 244 ? -0.067 8.913 14.211 1.00 82.69 244 HIS A C 1
ATOM 1870 O O . HIS A 1 244 ? -1.249 8.702 14.483 1.00 82.69 244 HIS A O 1
ATOM 1876 N N . PRO A 1 245 ? 0.587 9.964 14.751 1.00 86.69 245 PRO A N 1
ATOM 1877 C CA . PRO A 1 245 ? 0.057 10.748 15.878 1.00 86.69 245 PRO A CA 1
ATOM 1878 C C . PRO A 1 245 ? -1.297 11.439 15.642 1.00 86.69 245 PRO A C 1
ATOM 1880 O O . PRO A 1 245 ? -1.963 11.841 16.596 1.00 86.69 245 PRO A O 1
ATOM 1883 N N . GLN A 1 246 ? -1.705 11.597 14.380 1.00 87.31 246 GLN A N 1
ATOM 1884 C CA . GLN A 1 246 ? -3.008 12.158 14.008 1.00 87.31 246 GLN A CA 1
ATOM 1885 C C . GLN A 1 246 ? -4.158 11.155 14.179 1.00 87.31 246 GLN A C 1
ATOM 1887 O O . GLN A 1 246 ? -5.311 11.560 14.316 1.00 87.31 246 GLN A O 1
ATOM 1892 N N . MET A 1 247 ? -3.862 9.856 14.238 1.00 95.38 247 MET A N 1
ATOM 1893 C CA . MET A 1 247 ? -4.863 8.812 14.412 1.00 95.38 247 MET A CA 1
ATOM 1894 C C . MET A 1 247 ? -5.235 8.683 15.883 1.00 95.38 247 MET A C 1
ATOM 1896 O O . MET A 1 247 ? -4.447 8.228 16.719 1.00 95.38 247 MET A O 1
ATOM 1900 N N . ASN A 1 248 ? -6.456 9.097 16.198 1.00 97.06 248 ASN A N 1
ATOM 1901 C CA . ASN A 1 248 ? -6.992 9.113 17.548 1.00 97.06 248 ASN A CA 1
ATOM 1902 C C . ASN A 1 248 ? -8.403 8.539 17.526 1.00 97.06 248 ASN A C 1
ATOM 1904 O O . ASN A 1 248 ? -9.215 8.922 16.688 1.00 97.06 248 ASN A O 1
ATOM 1908 N N . GLY A 1 249 ? -8.685 7.650 18.467 1.00 97.00 249 GLY A N 1
ATOM 1909 C CA . GLY A 1 249 ? -9.997 7.065 18.674 1.00 97.00 249 GLY A CA 1
ATOM 1910 C C . GLY A 1 249 ? -10.425 7.179 20.132 1.00 97.00 249 GLY A C 1
ATOM 1911 O O . GLY A 1 249 ? -9.706 7.663 21.010 1.00 97.00 249 GLY A O 1
ATOM 1912 N N . THR A 1 250 ? -11.645 6.741 20.417 1.00 98.00 250 THR A N 1
ATOM 1913 C CA . THR A 1 250 ? -12.160 6.671 21.788 1.00 98.00 250 THR A CA 1
ATOM 1914 C C . THR A 1 250 ? -13.009 5.422 21.957 1.00 98.00 250 THR A C 1
ATOM 1916 O O . THR A 1 250 ? -13.901 5.182 21.148 1.00 98.00 250 THR A O 1
ATOM 1919 N N . ILE A 1 251 ? -12.747 4.644 23.007 1.00 98.38 251 ILE A N 1
ATOM 1920 C CA . ILE A 1 251 ? -13.627 3.559 23.445 1.00 98.38 251 ILE A CA 1
ATOM 1921 C C . ILE A 1 251 ? -14.519 4.092 24.566 1.00 98.38 251 ILE A C 1
ATOM 1923 O O . ILE A 1 251 ? -14.034 4.557 25.599 1.00 98.38 251 ILE A O 1
ATOM 1927 N N . ILE A 1 252 ? -15.827 4.025 24.367 1.00 97.94 252 ILE A N 1
ATOM 1928 C CA . ILE A 1 252 ? -16.850 4.375 25.345 1.00 97.94 252 ILE A CA 1
ATOM 1929 C C . ILE A 1 252 ? -17.426 3.065 25.875 1.00 97.94 252 ILE A C 1
ATOM 1931 O O . ILE A 1 252 ? -18.040 2.296 25.140 1.00 97.94 252 ILE A O 1
ATOM 1935 N N . VAL A 1 253 ? -17.220 2.815 27.164 1.00 97.56 253 VAL A N 1
ATOM 1936 C CA . VAL A 1 253 ? -17.708 1.619 27.849 1.00 97.56 253 VAL A CA 1
ATOM 1937 C C . VAL A 1 253 ? -18.856 2.022 28.765 1.00 97.56 253 VAL A C 1
ATOM 1939 O O . VAL A 1 253 ? -18.647 2.713 29.768 1.00 97.56 253 VAL A O 1
ATOM 1942 N N . THR A 1 254 ? -20.075 1.604 28.441 1.00 96.50 254 THR A N 1
ATOM 1943 C CA . THR A 1 254 ? -21.251 1.809 29.295 1.00 96.50 254 THR A CA 1
ATOM 1944 C C . THR A 1 254 ? -21.331 0.732 30.381 1.00 96.50 254 THR A C 1
ATOM 1946 O O . THR A 1 254 ? -20.721 -0.331 30.254 1.00 96.50 254 THR A O 1
ATOM 1949 N N . PRO A 1 255 ? -22.056 0.958 31.492 1.00 93.75 255 PRO A N 1
ATOM 1950 C CA . PRO A 1 255 ? -22.374 -0.120 32.426 1.00 93.75 255 PRO A CA 1
ATOM 1951 C C . PRO A 1 255 ? -23.079 -1.276 31.704 1.00 93.75 255 PRO A C 1
ATOM 1953 O O . PRO A 1 255 ? -23.877 -1.021 30.804 1.00 93.75 255 PRO A O 1
ATOM 1956 N N . ALA A 1 256 ? -22.801 -2.515 32.114 1.00 83.88 256 ALA A N 1
ATOM 1957 C CA . ALA A 1 256 ? -23.508 -3.682 31.594 1.00 83.88 256 ALA A CA 1
ATOM 1958 C C . ALA A 1 256 ? -25.015 -3.556 31.847 1.00 83.88 256 ALA A C 1
ATOM 1960 O O . ALA A 1 256 ? -25.428 -3.115 32.929 1.00 83.88 256 ALA A O 1
ATOM 1961 N N . ALA A 1 257 ? -25.830 -3.942 30.867 1.00 74.88 257 ALA A N 1
ATOM 1962 C CA . ALA A 1 257 ? -27.265 -4.054 31.072 1.00 74.88 257 ALA A CA 1
ATOM 1963 C C . ALA A 1 257 ? -27.552 -5.147 32.124 1.00 74.88 257 ALA A C 1
ATOM 1965 O O . ALA A 1 257 ? -27.085 -6.279 32.000 1.00 74.88 257 ALA A O 1
ATOM 1966 N N . ASN A 1 258 ? -28.284 -4.782 33.185 1.00 57.53 258 ASN A N 1
ATOM 1967 C CA . ASN A 1 258 ? -28.740 -5.713 34.229 1.00 57.53 258 ASN A CA 1
ATOM 1968 C C . ASN A 1 258 ? -29.848 -6.645 33.731 1.00 57.53 258 ASN A C 1
ATOM 1970 O O . ASN A 1 258 ? -30.732 -6.152 32.992 1.00 57.53 258 ASN A O 1
#

pLDDT: mean 85.75, std 12.73, range [44.78, 98.5]

Mean predicted aligned error: 10.65 Å